Protein AF-A0A2V5XC00-F1 (afdb_monomer)

Mean predicted aligned error: 18.19 Å

Radius of gyration: 41.91 Å; Cα contacts (8 Å, |Δi|>4): 309; chains: 1; bounding box: 40×118×154 Å

Nearest PDB structures (foldseek):
  8fh3-assembly1_C  TM=6.098E-01  e=3.050E-02  Homo sapiens
  2x8t-assembly1_A  TM=4.970E-01  e=2.006E-01  Bacillus subtilis
  4kc8-assembly3_C  TM=4.551E-01  e=1.304E-01  Thermotoga petrophila RKU-1
  7zu0-assembly1_B  TM=5.771E-01  e=9.553E-01  Saccharomyces cerevisiae
  5ho9-assembly2_B  TM=4.959E-01  e=5.008E-01  Geobacillus stearothermophilus

Foldseek 3Di:
DDDDDDDDDDDDDDDDDDDDDDDDDDDDDDDDDDPPVPDPPPDPDPPPPPNDDDDQPAPPDDFDWAEWDDDPQKIWTFFAQGWIWIDNPVRHIDTADDVGGHTFREWDDDPQKIWTWAAQWIWIDNVSRDIDIDGHPGGFNYWDDDPQWIWTDDPHFIWIDNPSHDTDTPDPDPDPDDDDDDDDDDDDPDDDDDDDDDDDDD

pLDDT: mean 72.62, std 25.18, range [29.86, 98.75]

Solvent-accessible surface area (backbone atoms only — not comparable to full-atom values): 13290 Å² total; per-residue (Å²): 135,89,88,86,88,84,91,89,88,90,85,86,89,84,91,89,80,89,86,88,82,84,86,83,84,85,81,93,80,86,84,91,89,79,85,76,86,62,77,77,83,64,73,77,58,83,68,53,94,81,73,76,84,72,92,72,81,53,59,94,64,91,66,59,73,57,35,68,34,77,45,98,77,32,36,40,33,30,5,41,56,29,39,34,37,32,18,76,76,82,70,62,45,43,80,34,60,55,93,48,66,48,42,26,39,21,43,32,57,45,98,75,34,38,35,36,22,10,68,30,34,36,32,38,20,73,77,70,43,61,48,48,80,41,81,49,99,56,40,30,54,41,54,45,57,56,95,76,31,33,39,34,32,32,94,93,46,44,30,40,16,75,77,66,76,60,74,43,76,69,76,96,65,84,79,90,68,82,84,73,84,75,76,81,79,77,86,76,90,70,91,79,90,80,82,86,82,82,87,85,82,136

Secondary structure (DSSP, 8-state):
---------------------PPPPP-----SS---S-SSSS------TTS-------TT--SPEEEEEEETTEEEEEEGGG-EEEESSSSS-EE-B----SPEEEEEEETTEEEEEETTEEEEESSSSB-EEEE-SS---EEEEETTEEEEEETTEEEEESSSSS-EE------SS------------------PPPP---

Structure (mmCIF, N/CA/C/O backbone):
data_AF-A0A2V5XC00-F1
#
_entry.id   AF-A0A2V5XC00-F1
#
loop_
_atom_site.group_PDB
_atom_site.id
_atom_site.type_symbol
_atom_site.label_atom_id
_atom_site.label_alt_id
_atom_site.label_comp_id
_atom_site.label_asym_id
_atom_site.label_entity_id
_atom_site.label_seq_id
_atom_site.pdbx_PDB_ins_code
_atom_site.Cartn_x
_atom_site.Cartn_y
_atom_site.Cartn_z
_atom_site.occupancy
_atom_site.B_iso_or_equiv
_atom_site.auth_seq_id
_atom_site.auth_comp_id
_atom_site.auth_asym_id
_atom_site.auth_atom_id
_atom_site.pdbx_PDB_model_num
ATOM 1 N N . MET A 1 1 ? 14.416 -41.624 -88.204 1.00 37.16 1 MET A N 1
ATOM 2 C CA . MET A 1 1 ? 15.082 -42.901 -87.860 1.00 37.16 1 MET A CA 1
ATOM 3 C C . MET A 1 1 ? 15.050 -43.059 -86.338 1.00 37.16 1 MET A C 1
ATOM 5 O O . MET A 1 1 ? 15.104 -42.049 -85.656 1.00 37.16 1 MET A O 1
ATOM 9 N N . ARG A 1 2 ? 14.809 -44.293 -85.864 1.00 40.91 2 ARG A N 1
ATOM 10 C CA . ARG A 1 2 ? 14.567 -44.777 -84.471 1.00 40.91 2 ARG A CA 1
ATOM 11 C C . ARG A 1 2 ? 15.851 -44.704 -83.587 1.00 40.91 2 ARG A C 1
ATOM 13 O O . ARG A 1 2 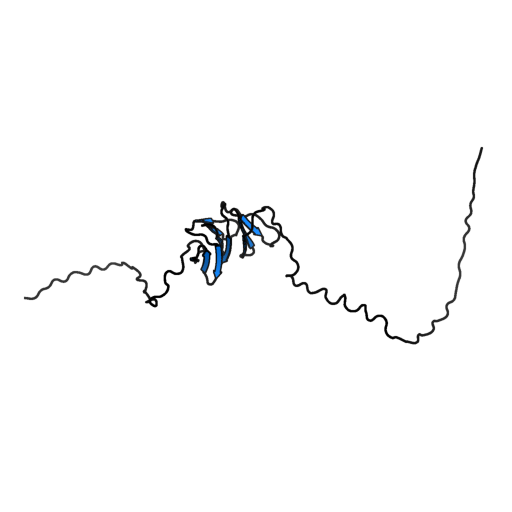? 16.844 -44.277 -84.170 1.00 40.91 2 ARG A O 1
ATOM 20 N N . PRO A 1 3 ? 15.946 -45.219 -82.320 1.00 50.78 3 PRO A N 1
ATOM 21 C CA . PRO A 1 3 ? 15.014 -46.030 -81.476 1.00 50.78 3 PRO A CA 1
ATOM 22 C C . PRO A 1 3 ? 14.967 -45.627 -79.962 1.00 50.78 3 PRO A C 1
ATOM 24 O O . PRO A 1 3 ? 15.672 -44.719 -79.560 1.00 50.78 3 PRO A O 1
ATOM 27 N N . GLY A 1 4 ? 14.167 -46.210 -79.048 1.00 38.78 4 GLY A N 1
ATOM 28 C CA . GLY A 1 4 ? 13.572 -47.551 -79.020 1.00 38.78 4 GLY A CA 1
ATOM 29 C C . GLY A 1 4 ? 12.492 -47.824 -77.947 1.00 38.78 4 GLY A C 1
ATOM 30 O O . GLY A 1 4 ? 12.127 -46.978 -77.141 1.00 38.78 4 GLY A O 1
ATOM 31 N N . GLN A 1 5 ? 11.970 -49.051 -78.069 1.00 47.56 5 GLN A N 1
ATOM 32 C CA . GLN A 1 5 ? 10.757 -49.721 -77.545 1.00 47.56 5 GLN A CA 1
ATOM 33 C C . GLN A 1 5 ? 10.736 -49.974 -76.013 1.00 47.56 5 GLN A C 1
ATOM 35 O O . GLN A 1 5 ? 11.788 -49.923 -75.391 1.00 47.56 5 GLN A O 1
ATOM 40 N N . LYS A 1 6 ? 9.613 -50.320 -75.344 1.00 44.88 6 LYS A N 1
ATOM 41 C CA . LYS A 1 6 ? 8.812 -51.586 -75.389 1.00 44.88 6 LYS A CA 1
ATOM 42 C C . LYS A 1 6 ? 7.462 -51.372 -74.649 1.00 44.88 6 LYS A C 1
ATOM 44 O O . LYS A 1 6 ? 7.471 -50.766 -73.593 1.00 44.88 6 LYS A O 1
ATOM 49 N N . ARG A 1 7 ? 6.292 -51.596 -75.273 1.00 37.47 7 ARG A N 1
ATOM 50 C CA . ARG A 1 7 ? 5.437 -52.815 -75.413 1.00 37.47 7 ARG A CA 1
ATOM 51 C C . ARG A 1 7 ? 4.525 -53.147 -74.203 1.00 37.47 7 ARG A C 1
ATOM 53 O O . ARG A 1 7 ? 4.976 -53.188 -73.071 1.00 37.47 7 ARG A O 1
ATOM 60 N N . TRP A 1 8 ? 3.255 -53.385 -74.550 1.00 29.86 8 TRP A N 1
ATOM 61 C CA . TRP A 1 8 ? 1.996 -53.466 -73.786 1.00 29.86 8 TRP A CA 1
ATOM 62 C C . TRP A 1 8 ? 1.604 -54.896 -73.349 1.00 29.86 8 TRP A C 1
ATOM 64 O O . TRP A 1 8 ? 2.139 -55.836 -73.935 1.00 29.86 8 TRP A O 1
ATOM 74 N N . PHE A 1 9 ? 0.652 -55.053 -72.404 1.00 34.62 9 PHE A N 1
ATOM 75 C CA . PHE A 1 9 ? -0.720 -55.615 -72.589 1.00 34.62 9 PHE A CA 1
ATOM 76 C C . PHE A 1 9 ? -1.432 -55.923 -71.241 1.00 34.62 9 PHE A C 1
ATOM 78 O O . PHE A 1 9 ? -0.877 -56.607 -70.386 1.00 34.62 9 PHE A O 1
ATOM 85 N N . GLU A 1 10 ? -2.678 -55.448 -71.089 1.00 44.06 10 GLU A N 1
ATOM 86 C CA . GLU A 1 10 ? -3.699 -55.891 -70.112 1.00 44.06 10 GLU A CA 1
ATOM 87 C C . GLU A 1 10 ? -4.461 -57.120 -70.639 1.00 44.06 10 GLU A C 1
ATOM 89 O O . GLU A 1 10 ? -4.703 -57.155 -71.842 1.00 44.06 10 GLU A O 1
ATOM 94 N N . VAL A 1 11 ? -4.934 -58.027 -69.761 1.00 38.44 11 VAL A N 1
ATOM 95 C CA . VAL A 1 11 ? -6.251 -58.722 -69.830 1.00 38.44 11 VAL A CA 1
ATOM 96 C C . VAL A 1 11 ? -6.628 -59.232 -68.419 1.00 38.44 11 VAL A C 1
ATOM 98 O O . VAL A 1 11 ? -5.784 -59.800 -67.731 1.00 38.44 11 VAL A O 1
ATOM 101 N N . GLY A 1 12 ? -7.883 -59.024 -67.987 1.00 35.03 12 GLY A N 1
ATOM 102 C CA . GLY A 1 12 ? -8.437 -59.424 -66.677 1.00 35.03 12 GLY A CA 1
ATOM 103 C C . GLY A 1 12 ? -9.242 -60.743 -66.633 1.00 35.03 12 GLY A C 1
ATOM 104 O O . GLY A 1 12 ? -9.081 -61.595 -67.503 1.00 35.03 12 GLY A O 1
ATOM 105 N N . ASN A 1 13 ? -10.161 -60.820 -65.644 1.00 34.97 13 ASN A N 1
ATOM 106 C CA . ASN A 1 13 ? -11.174 -61.858 -65.296 1.00 34.97 13 ASN A CA 1
ATOM 107 C C . ASN A 1 13 ? -10.694 -63.049 -64.429 1.00 34.97 13 ASN A C 1
ATOM 109 O O . ASN A 1 13 ? -9.589 -63.528 -64.615 1.00 34.97 13 ASN A O 1
ATOM 113 N N . SER A 1 14 ? -11.457 -63.659 -63.503 1.00 36.66 14 SER A N 1
ATOM 114 C CA . SER A 1 14 ? -12.796 -63.460 -62.903 1.00 36.66 14 SER A CA 1
ATOM 115 C C . SER A 1 14 ? -12.946 -64.431 -61.691 1.00 36.66 14 SER A C 1
ATOM 117 O O . SER A 1 14 ? -12.097 -65.285 -61.461 1.00 36.66 14 SER A O 1
ATOM 119 N N . LEU A 1 15 ? -14.030 -64.270 -60.927 1.00 38.84 15 LEU A N 1
ATOM 120 C CA . LEU A 1 15 ? -14.414 -64.782 -59.594 1.00 38.84 15 LEU A CA 1
ATOM 121 C C . LEU A 1 15 ? -14.714 -66.299 -59.443 1.00 38.84 15 LEU A C 1
ATOM 123 O O . LEU A 1 15 ? -15.174 -66.916 -60.402 1.00 38.84 15 LEU A O 1
ATOM 127 N N . LYS A 1 16 ? -14.673 -66.781 -58.171 1.00 43.75 16 LYS A N 1
ATOM 128 C CA . LYS A 1 16 ? -15.535 -67.775 -57.428 1.00 43.75 16 LYS A CA 1
ATOM 129 C C . LYS A 1 16 ? -14.704 -68.825 -56.643 1.00 43.75 16 LYS A C 1
ATOM 131 O O . LYS A 1 16 ? -13.658 -69.206 -57.135 1.00 43.75 16 LYS A O 1
ATOM 136 N N . ARG A 1 17 ? -15.086 -69.424 -55.496 1.00 36.31 17 ARG A N 1
ATOM 137 C CA . ARG A 1 17 ? -16.152 -69.321 -54.458 1.00 36.31 17 ARG A CA 1
ATOM 138 C C . ARG A 1 17 ? -15.911 -70.508 -53.471 1.00 36.31 17 ARG A C 1
ATOM 140 O O . ARG A 1 17 ? -15.661 -71.586 -53.989 1.00 36.31 17 ARG A O 1
ATOM 147 N N . GLY A 1 18 ? -16.091 -70.333 -52.146 1.00 35.03 18 GLY A N 1
ATOM 148 C CA . GLY A 1 18 ? -16.323 -71.407 -51.131 1.00 35.03 18 GLY A CA 1
ATOM 149 C C . GLY A 1 18 ? -15.084 -72.230 -50.723 1.00 35.03 18 GLY A C 1
ATOM 150 O O . GLY A 1 18 ? -14.235 -72.476 -51.560 1.00 35.03 18 GLY A O 1
ATOM 151 N N . ASP A 1 19 ? -14.842 -72.665 -49.483 1.00 41.16 19 ASP A N 1
ATOM 152 C CA . ASP A 1 19 ? -15.723 -72.925 -48.341 1.00 41.16 19 ASP A CA 1
ATOM 153 C C . ASP A 1 19 ? -14.942 -72.844 -47.010 1.00 41.16 19 ASP A C 1
ATOM 155 O O . ASP A 1 19 ? -13.761 -73.187 -46.940 1.00 41.16 19 ASP A O 1
ATOM 159 N N . SER A 1 20 ? -15.612 -72.420 -45.934 1.00 41.09 20 SER A N 1
ATOM 160 C CA . SER A 1 20 ? -15.130 -72.552 -44.550 1.00 41.09 20 SER A CA 1
ATOM 161 C C . SER A 1 20 ? -15.580 -73.881 -43.935 1.00 41.09 20 SER A C 1
ATOM 163 O O . SER A 1 20 ? -16.735 -74.266 -44.121 1.00 41.09 20 SER A O 1
ATOM 165 N N . PRO A 1 21 ? -14.760 -74.494 -43.066 1.00 41.25 21 PRO A N 1
ATOM 166 C CA . PRO A 1 21 ? -15.265 -75.292 -41.957 1.00 41.25 21 PRO A CA 1
ATOM 167 C C . PRO A 1 21 ? -14.858 -74.733 -40.584 1.00 41.25 21 PRO A C 1
ATOM 169 O O . PRO A 1 21 ? -13.875 -74.016 -40.419 1.00 41.25 21 PRO A O 1
ATOM 172 N N . ALA A 1 22 ? -15.704 -75.065 -39.613 1.00 41.09 22 ALA A N 1
ATOM 173 C CA . ALA A 1 22 ? -15.847 -74.520 -38.271 1.00 41.09 22 ALA A CA 1
ATOM 174 C C . ALA A 1 22 ? -14.614 -74.580 -37.345 1.00 41.09 22 ALA A C 1
ATOM 176 O O . ALA A 1 22 ? -13.747 -75.444 -37.447 1.00 41.09 22 ALA A O 1
ATOM 177 N N . ALA A 1 23 ? -14.621 -73.667 -36.369 1.00 45.19 23 ALA A N 1
ATOM 178 C CA . ALA A 1 23 ? -13.640 -73.526 -35.299 1.00 45.19 23 ALA A CA 1
ATOM 179 C C . ALA A 1 23 ? -13.654 -74.690 -34.283 1.00 45.19 23 ALA A C 1
ATOM 181 O O . ALA A 1 23 ? -14.732 -75.103 -33.844 1.00 45.19 23 ALA A O 1
ATOM 182 N N . PRO A 1 24 ? -12.485 -75.146 -33.796 1.00 41.50 24 PRO A N 1
ATOM 183 C CA . PRO A 1 24 ? -12.385 -75.916 -32.561 1.00 41.50 24 PRO A CA 1
ATOM 184 C C . PRO A 1 24 ? -12.238 -75.010 -31.321 1.00 41.50 24 PRO A C 1
ATOM 186 O O . PRO A 1 24 ? -11.527 -74.006 -31.323 1.00 41.50 24 PRO A O 1
ATOM 189 N N . ARG A 1 25 ? -12.950 -75.392 -30.252 1.00 44.19 25 ARG A N 1
ATOM 190 C CA . ARG A 1 25 ? -12.998 -74.751 -28.926 1.00 44.19 25 ARG A CA 1
ATOM 191 C C . ARG A 1 25 ? -11.635 -74.759 -28.219 1.00 44.19 25 ARG A C 1
ATOM 193 O O . ARG A 1 25 ? -10.900 -75.739 -28.289 1.00 44.19 25 ARG A O 1
ATOM 200 N N . ALA A 1 26 ? -11.363 -73.688 -27.474 1.00 39.12 26 ALA A N 1
ATOM 201 C CA . ALA A 1 26 ? -10.199 -73.540 -26.603 1.00 39.12 26 ALA A CA 1
ATOM 202 C C . ALA A 1 26 ? -10.212 -74.513 -25.408 1.00 39.12 26 ALA A C 1
ATOM 204 O O . ALA A 1 26 ? -11.279 -74.777 -24.848 1.00 39.12 26 ALA A O 1
ATOM 205 N N . PRO A 1 27 ? -9.030 -74.927 -24.924 1.00 38.38 27 PRO A N 1
ATOM 206 C CA . PRO A 1 27 ? -8.809 -75.176 -23.507 1.00 38.38 27 PRO A CA 1
ATOM 207 C C . PRO A 1 27 ? -7.997 -74.041 -22.864 1.00 38.38 27 PRO A C 1
ATOM 209 O O . PRO A 1 27 ? -6.991 -73.572 -23.393 1.00 38.38 27 PRO A O 1
ATOM 212 N N . ALA A 1 28 ? -8.477 -73.597 -21.705 1.00 47.25 28 ALA A N 1
ATOM 213 C CA . ALA A 1 28 ? -7.870 -72.580 -20.865 1.00 47.25 28 ALA A CA 1
ATOM 214 C C . ALA A 1 28 ? -6.619 -73.109 -20.150 1.00 47.25 28 ALA A C 1
ATOM 216 O O . ALA A 1 28 ? -6.707 -74.100 -19.430 1.00 47.25 28 ALA A O 1
ATOM 217 N N . THR A 1 29 ? -5.501 -72.389 -20.261 1.00 45.66 29 THR A N 1
ATOM 218 C CA . THR A 1 29 ? -4.386 -72.446 -19.303 1.00 45.66 29 THR A CA 1
ATOM 219 C C . THR A 1 29 ? -3.691 -71.082 -19.237 1.00 45.66 29 THR A C 1
ATOM 221 O O . THR A 1 29 ? -2.859 -70.749 -20.075 1.00 45.66 29 THR A O 1
ATOM 224 N N . THR A 1 30 ? -4.038 -70.278 -18.235 1.00 45.34 30 THR A N 1
ATOM 225 C CA . THR A 1 30 ? -3.171 -69.226 -17.666 1.00 45.34 30 THR A CA 1
ATOM 226 C C . THR A 1 30 ? -2.298 -69.866 -16.581 1.00 45.34 30 THR A C 1
ATOM 228 O O . THR A 1 30 ? -2.822 -70.715 -15.855 1.00 45.34 30 THR A O 1
ATOM 231 N N . PRO A 1 31 ? -1.015 -69.478 -16.411 1.00 46.09 31 PRO A N 1
ATOM 232 C CA . PRO A 1 31 ? -0.756 -68.335 -15.526 1.00 46.09 31 PRO A CA 1
ATOM 233 C C . PRO A 1 31 ? 0.490 -67.476 -15.851 1.00 46.09 31 PRO A C 1
ATOM 235 O O . PRO A 1 31 ? 1.453 -67.917 -16.462 1.00 46.09 31 PRO A O 1
ATOM 238 N N . MET A 1 32 ? 0.468 -66.248 -15.317 1.00 50.41 32 MET A N 1
ATOM 239 C CA . MET A 1 32 ? 1.641 -65.450 -14.918 1.00 50.41 32 MET A CA 1
ATOM 240 C C . MET A 1 32 ? 2.638 -65.009 -16.003 1.00 50.41 32 MET A C 1
ATOM 242 O O . MET A 1 32 ? 3.789 -65.423 -15.995 1.00 50.41 32 MET A O 1
ATOM 246 N N . ALA A 1 33 ? 2.255 -64.049 -16.846 1.00 48.59 33 ALA A N 1
ATOM 247 C CA . ALA A 1 33 ? 3.204 -63.060 -17.382 1.00 48.59 33 ALA A CA 1
ATOM 248 C C . ALA A 1 33 ? 2.458 -61.883 -18.023 1.00 48.59 33 ALA A C 1
ATOM 250 O O . ALA A 1 33 ? 2.486 -61.733 -19.234 1.00 48.59 33 ALA A O 1
ATOM 251 N N . LEU A 1 34 ? 1.738 -61.089 -17.222 1.00 47.38 34 LEU A N 1
ATOM 252 C CA . LEU A 1 34 ? 1.404 -59.674 -17.493 1.00 47.38 34 LEU A CA 1
ATOM 253 C C . LEU A 1 34 ? 0.594 -59.114 -16.312 1.00 47.38 34 LEU A C 1
ATOM 255 O O . LEU A 1 34 ? -0.520 -58.627 -16.444 1.00 47.38 34 LEU A O 1
ATOM 259 N N . PHE A 1 35 ? 1.181 -59.213 -15.119 1.00 53.34 35 PHE A N 1
ATOM 260 C CA . PHE A 1 35 ? 0.744 -58.473 -13.929 1.00 53.34 35 PHE A CA 1
ATOM 261 C C . PHE A 1 35 ? 1.810 -57.439 -13.521 1.00 53.34 35 PHE A C 1
ATOM 263 O O . PHE A 1 35 ? 2.004 -57.163 -12.345 1.00 53.34 35 PHE A O 1
ATOM 270 N N . VAL A 1 36 ? 2.533 -56.887 -14.508 1.00 49.59 36 VAL A N 1
ATOM 271 C CA . VAL A 1 36 ? 3.486 -55.771 -14.342 1.00 49.59 36 VAL A CA 1
ATOM 272 C C . VAL A 1 36 ? 3.401 -54.803 -15.5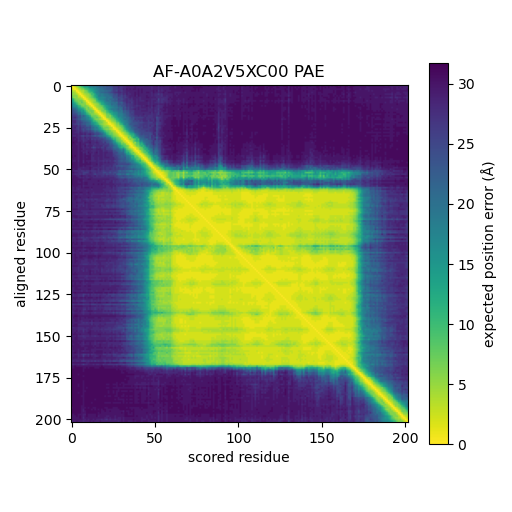40 1.00 49.59 36 VAL A C 1
ATOM 274 O O . VAL A 1 36 ? 4.396 -54.348 -16.084 1.00 49.59 36 VAL A O 1
ATOM 277 N N . ILE A 1 37 ? 2.178 -54.474 -15.961 1.00 50.06 37 ILE A N 1
ATOM 278 C CA . ILE A 1 37 ? 1.842 -53.072 -16.282 1.00 50.06 37 ILE A CA 1
ATOM 279 C C . ILE A 1 37 ? 0.885 -52.606 -15.175 1.00 50.06 37 ILE A C 1
ATOM 281 O O . ILE A 1 37 ? -0.197 -52.072 -15.395 1.00 50.06 37 ILE A O 1
ATOM 285 N N . GLY A 1 38 ? 1.254 -52.949 -13.941 1.00 40.00 38 GLY A N 1
ATOM 286 C CA . GLY A 1 38 ? 0.695 -52.335 -12.759 1.00 40.00 38 GLY A CA 1
ATOM 287 C C . GLY A 1 38 ? 1.279 -50.936 -12.620 1.00 40.00 38 GLY A C 1
ATOM 288 O O . GLY A 1 38 ? 2.446 -50.702 -12.924 1.00 40.00 38 GLY A O 1
ATOM 289 N N . LEU A 1 39 ? 0.474 -50.038 -12.067 1.00 53.06 39 LEU A N 1
ATOM 290 C CA . LEU A 1 39 ? 1.000 -49.003 -11.184 1.00 53.06 39 LEU A CA 1
ATOM 291 C C . LEU A 1 39 ? 1.880 -47.901 -11.818 1.00 53.06 39 LEU A C 1
ATOM 293 O O . LEU A 1 39 ? 2.768 -47.379 -11.157 1.00 53.06 39 LEU A O 1
ATOM 297 N N . SER A 1 40 ? 1.608 -47.475 -13.053 1.00 49.44 40 SER A N 1
ATOM 298 C CA . SER A 1 40 ? 2.057 -46.151 -13.542 1.00 49.44 40 SER A CA 1
ATOM 299 C C . SER A 1 40 ? 0.916 -45.189 -13.894 1.00 49.44 40 SER A C 1
ATOM 301 O O . SER A 1 40 ? 1.162 -44.034 -14.220 1.00 49.44 40 SER A O 1
ATOM 303 N N . LEU A 1 41 ? -0.342 -45.623 -13.764 1.00 52.28 41 LEU A N 1
ATOM 304 C CA . LEU A 1 41 ? -1.527 -44.749 -13.808 1.00 52.28 41 LEU A CA 1
ATOM 305 C C . LEU A 1 41 ? -2.224 -44.626 -12.444 1.00 52.28 41 LEU A C 1
ATOM 307 O O . LEU A 1 41 ? -3.337 -44.120 -12.350 1.00 52.28 41 LEU A O 1
ATOM 311 N N . ALA A 1 42 ? -1.562 -45.066 -11.376 1.00 53.34 42 ALA A N 1
ATOM 312 C CA . ALA A 1 42 ? -1.889 -44.654 -10.020 1.00 53.34 42 ALA A CA 1
ATOM 313 C C . ALA A 1 42 ? -0.885 -43.557 -9.648 1.00 53.34 42 ALA A C 1
ATOM 315 O O . ALA A 1 42 ? 0.314 -43.805 -9.707 1.00 53.34 42 ALA A O 1
ATOM 316 N N . PHE A 1 43 ? -1.378 -42.368 -9.296 1.00 49.56 43 PHE A N 1
ATOM 317 C CA . PHE A 1 43 ? -0.617 -41.140 -9.026 1.00 49.56 43 PHE A CA 1
ATOM 318 C C . PHE A 1 43 ? -0.156 -40.324 -10.248 1.00 49.56 43 PHE A C 1
ATOM 320 O O . PHE A 1 43 ? 0.924 -39.742 -10.241 1.00 49.56 43 PHE A O 1
ATOM 327 N N . ALA A 1 44 ? -1.054 -40.048 -11.198 1.00 46.84 44 ALA A N 1
ATOM 328 C CA . ALA A 1 44 ? -1.237 -38.619 -11.459 1.00 46.84 44 ALA A CA 1
ATOM 329 C C . ALA A 1 44 ? -1.901 -38.076 -10.189 1.00 46.84 44 ALA A C 1
ATOM 331 O O . ALA A 1 44 ? -3.127 -38.065 -10.077 1.00 46.84 44 ALA A O 1
ATOM 332 N N . ALA A 1 45 ? -1.084 -37.778 -9.171 1.00 51.25 45 ALA A N 1
ATOM 333 C CA . ALA A 1 45 ? -1.504 -36.971 -8.040 1.00 51.25 45 ALA A CA 1
ATOM 334 C C . ALA A 1 45 ? -2.338 -35.833 -8.653 1.00 51.25 45 ALA A C 1
ATOM 336 O O . ALA A 1 45 ? -1.939 -35.228 -9.647 1.00 51.25 45 ALA A O 1
ATOM 337 N N . LEU A 1 46 ? -3.569 -35.578 -8.217 1.00 48.84 46 LEU A N 1
ATOM 338 C CA . LEU A 1 46 ? -3.788 -34.678 -7.088 1.00 48.84 46 LEU A CA 1
ATOM 339 C C . LEU A 1 46 ? -2.566 -33.778 -6.836 1.00 48.84 46 LEU A C 1
ATOM 341 O O . LEU A 1 46 ? -2.070 -33.700 -5.720 1.00 48.84 46 LEU A O 1
ATOM 345 N N . ALA A 1 47 ? -2.037 -33.143 -7.887 1.00 47.44 47 ALA A N 1
ATOM 346 C CA . ALA A 1 47 ? -1.273 -31.932 -7.737 1.00 47.44 47 ALA A CA 1
ATOM 347 C C . ALA A 1 47 ? -2.284 -30.988 -7.106 1.00 47.44 47 ALA A C 1
ATOM 349 O O . ALA A 1 47 ? -3.229 -30.529 -7.757 1.00 47.44 47 ALA A O 1
ATOM 350 N N . ASN A 1 48 ? -2.169 -30.833 -5.791 1.00 56.44 48 ASN A N 1
ATOM 351 C CA . ASN A 1 48 ? -2.935 -29.840 -5.076 1.00 56.44 48 ASN A CA 1
ATOM 352 C C . ASN A 1 48 ? -2.676 -28.511 -5.802 1.00 56.44 48 ASN A C 1
ATOM 354 O O . ASN A 1 48 ? -1.563 -28.306 -6.295 1.00 56.44 48 ASN A O 1
ATOM 358 N N . PRO A 1 49 ? -3.649 -27.592 -5.893 1.00 60.62 49 PRO A N 1
ATOM 359 C CA . PRO A 1 49 ? -3.488 -26.310 -6.593 1.00 60.62 49 PRO A CA 1
ATOM 360 C C . PRO A 1 49 ? -2.313 -25.426 -6.097 1.00 60.62 49 PRO A C 1
ATOM 362 O O . PRO A 1 49 ? -2.142 -24.315 -6.584 1.00 60.62 49 PRO A O 1
ATOM 365 N N . LEU A 1 50 ? -1.493 -25.917 -5.162 1.00 62.47 50 LEU A N 1
ATOM 366 C CA . LEU A 1 50 ? -0.298 -25.307 -4.589 1.00 62.47 50 LEU A CA 1
ATOM 367 C C . LEU A 1 50 ? 1.031 -25.751 -5.241 1.00 62.47 50 LEU A C 1
ATOM 369 O O . LEU A 1 50 ? 2.051 -25.120 -4.974 1.00 62.47 50 LEU A O 1
ATOM 373 N N . ASP A 1 51 ? 1.052 -26.791 -6.086 1.00 73.06 51 ASP A N 1
ATOM 374 C CA . ASP A 1 51 ? 2.313 -27.336 -6.638 1.00 73.06 51 ASP A CA 1
ATOM 375 C C . ASP A 1 51 ? 2.705 -26.741 -8.003 1.00 73.06 51 ASP A C 1
ATOM 377 O O . ASP A 1 51 ? 3.832 -26.916 -8.469 1.00 73.06 51 ASP A O 1
ATOM 381 N N . GLN A 1 52 ? 1.796 -26.015 -8.662 1.00 76.00 52 GLN A N 1
ATOM 382 C CA . GLN A 1 52 ? 2.04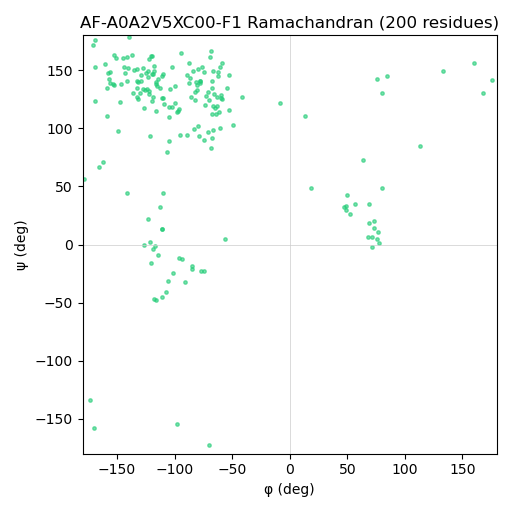8 -25.394 -9.966 1.00 76.00 52 GLN A CA 1
A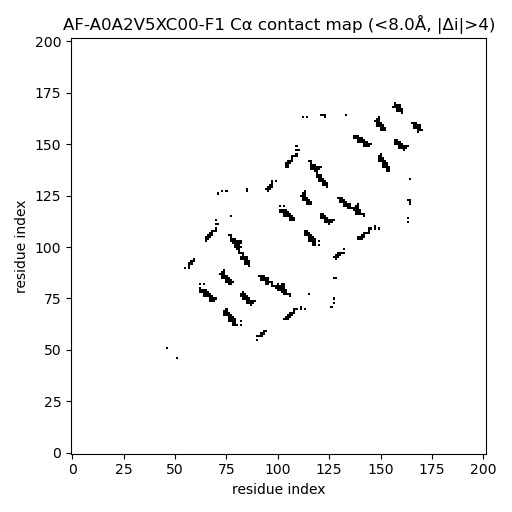TOM 383 C C . GLN A 1 52 ? 2.260 -23.888 -9.825 1.00 76.00 52 GLN A C 1
ATOM 385 O O . GLN A 1 52 ? 1.333 -23.083 -9.928 1.00 76.00 52 GLN A O 1
ATOM 390 N N . TRP A 1 53 ? 3.519 -23.506 -9.617 1.00 78.75 53 TRP A N 1
ATOM 391 C CA . TRP A 1 53 ? 3.935 -22.110 -9.605 1.00 78.75 53 TRP A CA 1
ATOM 392 C C . TRP A 1 53 ? 4.231 -21.631 -11.016 1.00 78.75 53 TRP A C 1
ATOM 394 O O . TRP A 1 53 ? 5.039 -22.210 -11.743 1.00 78.75 53 TRP A O 1
ATOM 404 N N . HIS A 1 54 ? 3.599 -20.526 -11.392 1.00 75.25 54 HIS A N 1
ATOM 405 C CA . HIS A 1 54 ? 3.921 -19.837 -12.624 1.00 75.25 54 HIS A CA 1
ATOM 406 C C . HIS A 1 54 ? 4.410 -18.433 -12.309 1.00 75.25 54 HIS A C 1
ATOM 408 O O . HIS A 1 54 ? 3.702 -17.655 -11.669 1.00 75.25 54 HIS A O 1
ATOM 414 N N . TRP A 1 55 ? 5.582 -18.087 -12.835 1.00 71.94 55 TRP A N 1
ATOM 415 C CA . TRP A 1 55 ? 6.065 -16.717 -12.795 1.00 71.94 55 TRP A CA 1
ATOM 416 C C . TRP A 1 55 ? 5.064 -15.800 -13.500 1.00 71.94 55 TRP A C 1
ATOM 418 O O . TRP A 1 55 ? 4.663 -16.025 -14.647 1.00 71.94 55 TRP A O 1
ATOM 428 N N . ARG A 1 56 ? 4.630 -14.771 -12.778 1.00 75.31 56 ARG A N 1
ATOM 429 C CA . ARG A 1 56 ? 3.963 -13.607 -13.344 1.00 75.31 56 ARG A CA 1
ATOM 430 C C . ARG A 1 56 ? 5.013 -12.514 -13.314 1.00 75.31 56 ARG A C 1
ATOM 432 O O . ARG A 1 56 ? 5.422 -12.104 -12.238 1.00 75.31 56 ARG A O 1
ATOM 439 N N . SER A 1 57 ? 5.511 -12.118 -14.478 1.00 65.94 57 SER A N 1
ATOM 440 C CA . SER A 1 57 ? 6.337 -10.920 -14.620 1.00 65.94 57 SER A CA 1
ATOM 441 C C . SER A 1 57 ? 5.369 -9.775 -14.884 1.00 65.94 57 SER A C 1
ATOM 443 O O . SER A 1 57 ? 4.938 -9.637 -16.031 1.00 65.94 57 SER A O 1
ATOM 445 N N . PRO A 1 58 ? 4.922 -9.024 -13.859 1.00 62.94 58 PRO A N 1
ATOM 446 C CA . PRO A 1 58 ? 3.974 -7.951 -14.081 1.00 62.94 58 PRO A CA 1
ATOM 447 C C . PRO A 1 58 ? 4.659 -6.862 -14.909 1.00 62.94 58 PRO A C 1
ATOM 449 O O . PRO A 1 58 ? 5.397 -6.023 -14.402 1.00 62.94 58 PRO A O 1
ATOM 452 N N . LEU A 1 59 ? 4.414 -6.875 -16.217 1.00 64.12 59 LEU A N 1
ATOM 453 C CA . LEU A 1 59 ? 4.594 -5.683 -17.027 1.00 64.12 59 LEU A CA 1
ATOM 454 C C . LEU A 1 59 ? 3.645 -4.623 -16.444 1.00 64.12 59 LEU A C 1
ATOM 456 O O . LEU A 1 59 ? 2.473 -4.936 -16.226 1.00 64.12 59 LEU A O 1
ATOM 460 N N . PRO A 1 60 ? 4.142 -3.412 -16.138 1.00 61.16 60 PRO A N 1
ATOM 461 C CA . PRO A 1 60 ? 5.173 -2.739 -16.930 1.00 61.16 60 PRO A CA 1
ATOM 462 C C . PRO A 1 60 ? 6.464 -2.336 -16.180 1.00 61.16 60 PRO A C 1
ATOM 464 O O . PRO A 1 60 ? 7.148 -1.433 -16.655 1.00 61.16 60 PRO A O 1
ATOM 467 N N . GLN A 1 61 ? 6.825 -2.935 -15.037 1.00 63.94 61 GLN A N 1
ATOM 468 C CA . GLN A 1 61 ? 7.908 -2.390 -14.193 1.00 63.94 61 GLN A CA 1
ATOM 469 C C . GLN A 1 61 ? 8.905 -3.453 -13.676 1.00 63.94 61 GLN A C 1
ATOM 471 O O . GLN A 1 61 ? 8.549 -4.619 -13.531 1.00 63.94 61 GLN A O 1
ATOM 476 N N . GLY A 1 62 ? 10.166 -3.052 -13.453 1.00 74.75 62 GLY A N 1
ATOM 477 C CA . GLY A 1 62 ? 11.281 -3.916 -13.013 1.00 74.75 62 GLY A CA 1
ATOM 478 C C . GLY A 1 62 ? 11.785 -3.659 -11.583 1.00 74.75 62 GLY A C 1
ATOM 479 O O . GLY A 1 62 ? 12.869 -4.116 -11.234 1.00 74.75 62 GLY A O 1
ATOM 480 N N . ASN A 1 63 ? 11.034 -2.904 -10.785 1.00 88.19 63 ASN A N 1
ATOM 481 C CA . ASN A 1 63 ? 11.312 -2.574 -9.389 1.00 88.19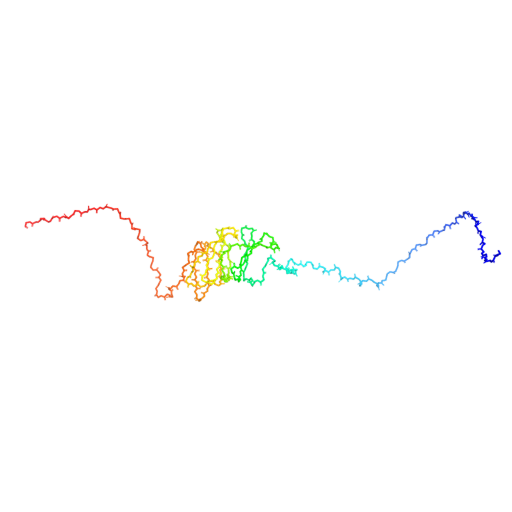 63 ASN A CA 1
ATOM 482 C C . ASN A 1 63 ? 11.007 -3.759 -8.459 1.00 88.19 63 ASN A C 1
ATOM 484 O O . ASN A 1 63 ? 10.126 -4.582 -8.736 1.00 88.19 63 ASN A O 1
ATOM 488 N N . GLY A 1 64 ? 11.700 -3.816 -7.316 1.00 91.44 64 GLY A N 1
ATOM 489 C CA . GLY A 1 64 ? 11.437 -4.815 -6.287 1.00 91.44 64 GLY A CA 1
ATOM 490 C C . GLY A 1 64 ? 10.062 -4.620 -5.646 1.00 91.44 64 GLY A C 1
ATOM 491 O O . GLY A 1 64 ? 9.800 -3.583 -5.035 1.00 91.44 64 GLY A O 1
ATOM 492 N N . LEU A 1 65 ? 9.196 -5.628 -5.761 1.00 94.00 65 LEU A N 1
ATOM 493 C CA . LEU A 1 65 ? 7.950 -5.706 -4.996 1.00 94.00 65 LEU A CA 1
ATOM 494 C C . LEU A 1 65 ? 8.257 -6.165 -3.566 1.00 94.00 65 LEU A C 1
ATOM 496 O O . LEU A 1 65 ? 9.098 -7.045 -3.371 1.00 94.00 65 LEU A O 1
ATOM 500 N N . LYS A 1 66 ? 7.597 -5.553 -2.582 1.00 97.00 66 LYS A N 1
ATOM 501 C CA . LYS A 1 66 ? 7.837 -5.799 -1.151 1.00 97.00 66 LYS A CA 1
ATOM 502 C C . LYS A 1 66 ? 6.712 -6.589 -0.505 1.00 97.00 66 LYS A C 1
ATOM 504 O O . LYS A 1 66 ? 6.986 -7.509 0.256 1.00 97.00 66 LYS A O 1
ATOM 509 N N . ASP A 1 67 ? 5.470 -6.269 -0.859 1.00 98.12 67 ASP A N 1
ATOM 510 C CA . ASP A 1 67 ? 4.297 -6.861 -0.223 1.00 98.12 67 ASP A CA 1
ATOM 511 C C . ASP A 1 67 ? 3.078 -6.886 -1.163 1.00 98.12 67 ASP A C 1
ATOM 513 O O . ASP A 1 67 ? 3.046 -6.199 -2.195 1.00 98.12 67 ASP A O 1
ATOM 517 N N . VAL A 1 68 ? 2.082 -7.707 -0.828 1.00 97.56 68 VAL A N 1
ATOM 518 C CA . VAL A 1 68 ? 0.823 -7.857 -1.565 1.00 97.56 68 VAL A CA 1
ATOM 519 C C . VAL A 1 68 ? -0.342 -8.165 -0.627 1.00 97.56 68 VAL A C 1
ATOM 521 O O . VAL A 1 68 ? -0.251 -9.012 0.256 1.00 97.56 68 VAL A O 1
ATOM 524 N N . VAL A 1 69 ? -1.486 -7.534 -0.883 1.00 98.50 69 VAL A N 1
ATOM 525 C CA . VAL A 1 69 ? -2.746 -7.790 -0.183 1.00 98.50 69 VAL A CA 1
ATOM 526 C C . VAL A 1 69 ? -3.867 -8.082 -1.174 1.00 98.50 69 VAL A C 1
ATOM 528 O O . VAL A 1 69 ? -3.862 -7.595 -2.304 1.00 98.50 69 VAL A O 1
ATOM 531 N N . PHE A 1 70 ? -4.849 -8.870 -0.741 1.00 98.12 70 PHE A N 1
ATOM 532 C CA . PHE A 1 70 ? -6.134 -8.996 -1.418 1.00 98.12 70 PHE A CA 1
ATOM 533 C C . PHE A 1 70 ? -7.228 -8.370 -0.552 1.00 98.12 70 PHE A C 1
ATOM 535 O O . PHE A 1 70 ? -7.377 -8.726 0.618 1.00 98.12 70 PHE A O 1
ATOM 542 N N . GLY A 1 71 ? -7.989 -7.446 -1.127 1.00 97.31 71 GLY A N 1
ATOM 543 C CA . GLY A 1 71 ? -9.051 -6.707 -0.453 1.00 97.31 71 GLY A CA 1
ATOM 544 C C . GLY A 1 71 ? -10.036 -6.159 -1.471 1.00 97.31 71 GLY A C 1
ATOM 545 O O . GLY A 1 71 ? -9.651 -5.898 -2.601 1.00 97.31 71 GLY A O 1
ATOM 546 N N . ASP A 1 72 ? -11.312 -6.053 -1.111 1.00 96.19 72 ASP A N 1
ATOM 547 C CA . ASP A 1 72 ? -12.365 -5.519 -1.996 1.00 96.19 72 ASP A CA 1
ATOM 548 C C . ASP A 1 72 ? -12.400 -6.126 -3.422 1.00 96.19 72 ASP A C 1
ATOM 550 O O . ASP A 1 72 ? -12.693 -5.463 -4.411 1.00 96.19 72 ASP A O 1
ATOM 554 N N . GLY A 1 73 ? -12.050 -7.412 -3.557 1.00 96.69 73 GLY A N 1
ATOM 555 C CA . GLY A 1 73 ? -11.991 -8.083 -4.862 1.00 96.69 73 GLY A CA 1
ATOM 556 C C . GLY A 1 73 ? -10.766 -7.736 -5.722 1.00 96.69 73 GLY A C 1
ATOM 557 O O . GLY A 1 73 ? -10.721 -8.124 -6.888 1.00 96.69 73 GLY A O 1
ATOM 558 N N . LEU A 1 74 ? -9.771 -7.048 -5.162 1.00 97.75 74 LEU A N 1
ATOM 559 C CA . LEU A 1 74 ? -8.584 -6.560 -5.853 1.00 97.75 74 LEU A CA 1
ATOM 560 C C . LEU A 1 74 ? -7.304 -7.039 -5.157 1.00 97.75 74 LEU A C 1
ATOM 562 O O . LEU A 1 74 ? -7.143 -6.931 -3.942 1.00 97.75 74 LEU A O 1
ATOM 566 N N . PHE A 1 75 ? -6.359 -7.549 -5.942 1.00 97.50 75 PHE A N 1
ATOM 567 C CA . PHE A 1 75 ? -4.979 -7.736 -5.513 1.00 97.50 75 PHE A CA 1
ATOM 568 C C . PHE A 1 75 ? -4.230 -6.420 -5.666 1.00 97.50 75 PHE A C 1
ATOM 570 O O . PHE A 1 75 ? -4.264 -5.814 -6.737 1.00 97.50 75 PHE A O 1
ATOM 577 N N . VAL A 1 76 ? -3.517 -6.007 -4.627 1.00 97.56 76 VAL A N 1
ATOM 578 C CA . VAL A 1 76 ? -2.719 -4.784 -4.620 1.00 97.56 76 VAL A CA 1
ATOM 579 C C . VAL A 1 76 ? -1.337 -5.111 -4.085 1.00 97.56 76 VAL A C 1
ATOM 581 O O . VAL A 1 76 ? -1.208 -5.659 -2.996 1.00 97.56 76 VAL A O 1
ATOM 584 N N . THR A 1 77 ? -0.300 -4.786 -4.846 1.00 96.38 77 THR A N 1
ATOM 585 C CA . THR A 1 77 ? 1.099 -4.957 -4.439 1.00 96.38 77 THR A CA 1
ATOM 586 C C . THR A 1 77 ? 1.806 -3.619 -4.402 1.00 96.38 77 THR A C 1
ATOM 588 O O . THR A 1 77 ? 1.499 -2.730 -5.197 1.00 96.38 77 THR A O 1
ATOM 591 N N . VAL A 1 78 ? 2.748 -3.493 -3.475 1.00 97.19 78 VAL A N 1
ATOM 592 C CA . VAL A 1 78 ? 3.567 -2.301 -3.277 1.00 97.19 78 VAL A CA 1
ATOM 593 C C . VAL A 1 78 ? 5.049 -2.635 -3.410 1.00 97.19 78 VAL A C 1
ATOM 595 O O . VAL A 1 78 ? 5.449 -3.797 -3.286 1.00 97.19 78 VAL A O 1
ATOM 598 N N . GLY A 1 79 ? 5.880 -1.629 -3.672 1.00 95.94 79 GLY A N 1
ATOM 599 C CA . GLY A 1 79 ? 7.316 -1.842 -3.760 1.00 95.94 79 GLY A CA 1
ATOM 600 C C . GLY A 1 79 ? 8.170 -0.584 -3.819 1.00 95.94 79 GLY A C 1
ATOM 601 O O . GLY A 1 79 ? 7.778 0.508 -3.405 1.00 95.94 79 GLY A O 1
ATOM 602 N N . GLU A 1 80 ? 9.378 -0.763 -4.345 1.00 95.31 80 GLU A N 1
ATOM 603 C CA . GLU A 1 80 ? 10.382 0.292 -4.493 1.00 95.31 80 GLU A CA 1
ATOM 604 C C . GLU A 1 80 ? 9.886 1.435 -5.381 1.00 95.31 80 GLU A C 1
ATOM 606 O O . GLU A 1 80 ? 9.056 1.243 -6.272 1.00 95.31 80 GLU A O 1
ATOM 611 N N . TRP A 1 81 ? 10.415 2.638 -5.149 1.00 93.81 81 TRP A N 1
ATOM 612 C CA . TRP A 1 81 ? 10.113 3.831 -5.949 1.00 93.81 81 TRP A CA 1
ATOM 613 C C . TRP A 1 81 ? 8.619 4.184 -6.030 1.00 93.81 81 TRP A C 1
ATOM 615 O O . TRP A 1 81 ? 8.144 4.641 -7.066 1.00 93.81 81 TRP A O 1
ATOM 625 N N . GLY A 1 82 ? 7.867 3.948 -4.952 1.00 94.62 82 GLY A N 1
ATOM 626 C CA . GLY A 1 82 ? 6.432 4.229 -4.871 1.00 94.62 82 GLY A CA 1
ATOM 627 C C . GLY A 1 82 ? 5.573 3.325 -5.751 1.00 94.62 82 GLY A C 1
ATOM 628 O O . GLY A 1 82 ? 4.428 3.678 -6.049 1.00 94.62 82 GLY A O 1
ATOM 629 N N . THR A 1 83 ? 6.121 2.183 -6.185 1.00 94.50 83 THR A N 1
ATOM 630 C CA . THR A 1 83 ? 5.427 1.225 -7.048 1.00 94.50 83 THR A CA 1
ATOM 631 C C . THR A 1 83 ? 4.173 0.720 -6.355 1.00 94.50 83 THR A C 1
ATOM 633 O O . THR A 1 83 ? 4.251 0.183 -5.253 1.00 94.50 83 THR A O 1
ATOM 636 N N . VAL A 1 84 ? 3.035 0.839 -7.037 1.00 96.00 84 VAL A N 1
ATOM 637 C CA . VAL A 1 84 ? 1.791 0.161 -6.673 1.00 96.00 84 VAL A CA 1
ATOM 638 C C . VAL A 1 84 ? 1.205 -0.471 -7.925 1.00 96.00 84 VAL A C 1
ATOM 640 O O . VAL A 1 84 ? 1.020 0.209 -8.937 1.00 96.00 84 VAL A O 1
ATOM 643 N N . LEU A 1 85 ? 0.917 -1.770 -7.868 1.00 95.19 85 LEU A N 1
ATOM 644 C CA . LEU A 1 85 ? 0.222 -2.483 -8.936 1.00 95.19 85 LEU A CA 1
ATOM 645 C C . LEU A 1 85 ? -1.082 -3.075 -8.421 1.00 95.19 85 LEU A C 1
ATOM 647 O O . LEU A 1 85 ? -1.160 -3.534 -7.285 1.00 95.19 85 LEU A O 1
ATOM 651 N N . THR A 1 86 ? -2.076 -3.123 -9.297 1.00 95.81 86 THR A N 1
ATOM 652 C CA . THR A 1 86 ? -3.395 -3.692 -9.022 1.00 95.81 86 THR A CA 1
ATOM 653 C C . THR A 1 86 ? -3.735 -4.793 -10.016 1.00 95.81 86 THR A C 1
ATOM 655 O O . THR A 1 86 ? -3.299 -4.753 -11.169 1.00 95.81 86 THR A O 1
ATOM 658 N N . SER A 1 87 ? -4.508 -5.784 -9.582 1.00 95.38 87 SER A N 1
ATOM 659 C CA . SER A 1 87 ? -5.004 -6.861 -10.436 1.00 95.38 87 SER A CA 1
ATOM 660 C C . SER A 1 87 ? -6.317 -7.420 -9.905 1.00 95.38 87 SER A C 1
ATOM 662 O O . SER A 1 87 ? -6.446 -7.667 -8.713 1.00 95.38 87 SER A O 1
ATOM 664 N N . ALA A 1 88 ? -7.283 -7.676 -10.786 1.00 95.75 88 ALA A N 1
ATOM 665 C CA . ALA A 1 88 ? -8.525 -8.361 -10.416 1.00 95.75 88 ALA A CA 1
ATOM 666 C C . ALA A 1 88 ? -8.389 -9.898 -10.432 1.00 95.75 88 ALA A C 1
ATOM 668 O O . ALA A 1 88 ? -9.214 -10.602 -9.860 1.00 95.75 88 ALA A O 1
ATOM 669 N N . ASP A 1 89 ? -7.365 -10.437 -11.103 1.00 93.19 89 ASP A N 1
ATOM 670 C CA . ASP A 1 89 ? -7.224 -11.875 -11.379 1.00 93.19 89 ASP A CA 1
ATOM 671 C C . ASP A 1 89 ? -5.874 -12.471 -10.934 1.00 93.19 89 ASP A C 1
ATOM 673 O O . ASP A 1 89 ? -5.626 -13.664 -11.127 1.00 93.19 89 ASP A O 1
ATOM 677 N N . GLY A 1 90 ? -4.983 -11.648 -10.369 1.00 90.69 90 GLY A N 1
ATOM 678 C CA . GLY A 1 90 ? -3.624 -12.016 -9.964 1.00 90.69 90 GLY A CA 1
ATOM 679 C C . GLY A 1 90 ? -2.683 -12.334 -11.135 1.00 90.69 90 GLY A C 1
ATOM 680 O O . GLY A 1 90 ? -1.561 -12.801 -10.926 1.00 90.69 90 GLY A O 1
ATOM 681 N N . ARG A 1 91 ? -3.119 -12.118 -12.383 1.00 87.88 91 ARG A N 1
ATOM 682 C CA . ARG A 1 91 ? -2.378 -12.456 -13.609 1.00 87.88 91 ARG A CA 1
ATOM 683 C C . ARG A 1 91 ? -2.033 -11.214 -14.411 1.00 87.88 91 ARG A C 1
ATOM 685 O O . ARG A 1 91 ? -0.885 -11.068 -14.822 1.00 87.88 91 ARG A O 1
ATOM 692 N N . ASN A 1 92 ? -3.013 -10.343 -14.617 1.00 88.12 92 ASN A N 1
ATOM 693 C CA . ASN A 1 92 ? -2.884 -9.100 -15.360 1.00 88.12 92 ASN A CA 1
ATOM 694 C C . ASN A 1 92 ? -2.793 -7.943 -14.372 1.00 88.12 92 ASN A C 1
ATOM 696 O O . ASN A 1 92 ? -3.722 -7.716 -13.597 1.00 88.12 92 ASN A O 1
ATOM 700 N N . TRP A 1 93 ? -1.673 -7.226 -14.396 1.00 92.69 93 TRP A N 1
ATOM 701 C CA . TRP A 1 93 ? -1.365 -6.174 -13.432 1.00 92.69 93 TRP A CA 1
ATOM 702 C C . TRP A 1 93 ? -1.313 -4.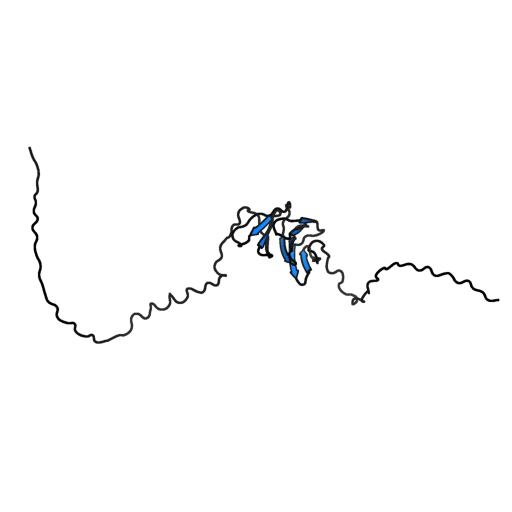808 -14.112 1.00 92.69 93 TRP A C 1
ATOM 704 O O . TRP A 1 93 ? -0.847 -4.687 -15.242 1.00 92.69 93 TRP A O 1
ATOM 714 N N . SER A 1 94 ? -1.796 -3.777 -13.423 1.00 92.25 94 SER A N 1
ATOM 715 C CA . SER A 1 94 ? -1.795 -2.385 -13.890 1.00 92.25 94 SER A CA 1
ATOM 716 C C . SER A 1 94 ? -1.194 -1.465 -12.833 1.00 92.25 94 SER A C 1
ATOM 718 O O . SER A 1 94 ? -1.450 -1.648 -11.645 1.00 92.25 94 SER A O 1
ATOM 720 N N . MET A 1 95 ? -0.411 -0.465 -13.247 1.00 91.81 95 MET A N 1
ATOM 721 C CA . MET A 1 95 ? 0.146 0.526 -12.318 1.00 91.81 95 MET A CA 1
ATOM 722 C C . MET A 1 95 ? -0.938 1.468 -11.789 1.00 91.81 95 MET A C 1
ATOM 724 O O . MET A 1 95 ? -1.683 2.058 -12.572 1.00 91.81 95 MET A O 1
ATOM 728 N N . ALA A 1 96 ? -0.965 1.654 -10.472 1.00 92.56 96 ALA A N 1
ATOM 729 C CA . ALA A 1 96 ? -1.713 2.719 -9.816 1.00 92.56 96 ALA A CA 1
ATOM 730 C C . ALA A 1 96 ? -0.861 3.994 -9.721 1.00 92.56 96 ALA A C 1
ATOM 732 O O . ALA A 1 96 ? 0.371 3.951 -9.764 1.00 92.56 96 ALA A O 1
ATOM 733 N N . ARG A 1 97 ? -1.515 5.154 -9.606 1.00 84.56 97 ARG A N 1
ATOM 734 C CA . ARG A 1 97 ? -0.823 6.442 -9.474 1.00 84.56 97 ARG A CA 1
ATOM 735 C C . ARG A 1 97 ? -0.745 6.824 -8.002 1.00 84.56 97 ARG A C 1
ATOM 737 O O . ARG A 1 97 ? -1.767 7.103 -7.386 1.00 84.56 97 ARG A O 1
ATOM 744 N N . THR A 1 98 ? 0.470 6.887 -7.469 1.00 88.94 98 THR A N 1
ATOM 745 C CA . THR A 1 98 ? 0.731 7.330 -6.089 1.00 88.94 98 THR A CA 1
ATOM 746 C C . THR A 1 98 ? 1.335 8.728 -6.017 1.00 88.94 98 THR A C 1
ATOM 748 O O . THR A 1 98 ? 1.084 9.454 -5.063 1.00 88.94 98 THR A O 1
ATOM 751 N N . GLY A 1 99 ? 2.129 9.116 -7.022 1.00 88.00 99 GLY A N 1
ATOM 752 C CA . GLY A 1 99 ? 2.909 10.360 -6.993 1.00 88.00 99 GLY A CA 1
ATOM 753 C C . GLY A 1 99 ? 4.099 10.322 -6.026 1.00 88.00 99 GLY A C 1
ATOM 754 O O . GLY A 1 99 ? 4.762 11.339 -5.843 1.00 88.00 99 GLY A O 1
ATOM 755 N N . GLU A 1 100 ? 4.383 9.163 -5.430 1.00 92.12 100 GLU A N 1
ATOM 756 C CA . GLU A 1 100 ? 5.476 8.962 -4.483 1.00 92.12 100 GLU A CA 1
ATOM 757 C C . GLU A 1 100 ? 6.661 8.264 -5.143 1.00 92.12 100 GLU A C 1
ATOM 759 O O . GLU A 1 100 ? 6.507 7.499 -6.090 1.00 92.12 100 GLU A O 1
ATOM 764 N N . THR A 1 101 ? 7.855 8.519 -4.612 1.00 94.06 101 THR A N 1
ATOM 765 C CA . THR A 1 101 ? 9.107 7.878 -5.048 1.00 94.06 101 THR A CA 1
ATOM 766 C C . THR A 1 101 ? 9.803 7.126 -3.918 1.00 94.06 101 THR A C 1
ATOM 768 O O . THR A 1 101 ? 10.885 6.578 -4.117 1.00 94.06 101 THR A O 1
ATOM 771 N N . VAL A 1 102 ? 9.204 7.091 -2.726 1.00 94.88 102 VAL A N 1
ATOM 772 C CA . VAL A 1 102 ? 9.730 6.334 -1.586 1.00 94.88 102 VAL A CA 1
ATOM 773 C C . VAL A 1 102 ? 9.376 4.856 -1.703 1.00 94.88 102 VAL A C 1
ATOM 775 O O . VAL A 1 102 ? 8.344 4.503 -2.268 1.00 94.88 102 VAL A O 1
ATOM 778 N N . THR A 1 103 ? 10.204 3.978 -1.143 1.00 96.56 103 THR A N 1
ATOM 779 C CA . THR A 1 103 ? 9.851 2.559 -1.031 1.00 96.56 103 THR A CA 1
ATOM 780 C C . THR A 1 103 ? 8.667 2.388 -0.088 1.00 96.56 103 THR A C 1
ATOM 782 O O . THR A 1 103 ? 8.672 2.906 1.032 1.00 96.56 103 THR A O 1
ATOM 785 N N . LEU A 1 104 ? 7.664 1.658 -0.568 1.00 98.00 104 LEU A N 1
ATOM 786 C CA . LEU A 1 104 ? 6.543 1.163 0.216 1.00 98.00 104 LEU A CA 1
ATOM 787 C C . LEU A 1 104 ? 6.876 -0.275 0.621 1.00 98.00 104 LEU A C 1
ATOM 789 O O . LEU A 1 104 ? 7.060 -1.129 -0.245 1.00 98.00 104 LEU A O 1
ATOM 793 N N . GLU A 1 105 ? 7.007 -0.511 1.921 1.00 98.31 105 GLU A N 1
ATOM 794 C CA . GLU A 1 105 ? 7.479 -1.779 2.486 1.00 98.31 105 GLU A CA 1
ATOM 795 C C . GLU A 1 105 ? 6.329 -2.740 2.785 1.00 98.31 105 GLU A C 1
ATOM 797 O O . GLU A 1 105 ? 6.492 -3.949 2.657 1.00 98.31 105 GLU A O 1
ATOM 802 N N . ALA A 1 106 ? 5.162 -2.211 3.153 1.00 98.50 106 ALA A N 1
ATOM 803 C CA . ALA A 1 106 ? 4.035 -3.018 3.597 1.00 98.50 106 ALA A CA 1
ATOM 804 C C . ALA A 1 106 ? 2.706 -2.490 3.072 1.00 98.50 106 ALA A C 1
ATOM 806 O O . ALA A 1 106 ? 2.538 -1.284 2.868 1.00 98.50 106 ALA A O 1
ATOM 807 N N . ILE A 1 107 ? 1.738 -3.391 2.915 1.00 98.75 107 ILE A N 1
ATOM 808 C CA . ILE A 1 107 ? 0.356 -3.048 2.592 1.00 98.75 107 ILE A CA 1
ATOM 809 C C . ILE A 1 107 ? -0.625 -3.946 3.345 1.00 98.75 107 ILE A C 1
ATOM 811 O O . ILE A 1 107 ? -0.436 -5.147 3.494 1.00 98.75 107 ILE A O 1
ATOM 815 N N . THR A 1 108 ? -1.726 -3.366 3.811 1.00 98.75 108 THR A N 1
ATOM 816 C CA . THR A 1 108 ? -2.832 -4.108 4.414 1.00 98.75 108 THR A CA 1
ATOM 817 C C . THR A 1 108 ? -4.175 -3.574 3.928 1.00 98.75 108 THR A C 1
ATOM 819 O O . THR A 1 108 ? -4.263 -2.475 3.379 1.00 98.75 108 THR A O 1
ATOM 822 N N . PHE A 1 109 ? -5.228 -4.363 4.117 1.00 98.62 109 PHE A N 1
ATOM 823 C CA . PHE A 1 109 ? -6.598 -3.984 3.800 1.00 98.62 109 PHE A CA 1
ATOM 824 C C . PHE A 1 109 ? -7.491 -4.275 5.000 1.00 98.62 109 PHE A C 1
ATOM 826 O O . PHE A 1 109 ? -7.478 -5.373 5.559 1.00 98.62 109 PHE A O 1
ATOM 833 N N . GLY A 1 110 ? -8.283 -3.284 5.385 1.00 97.75 110 GLY A N 1
ATOM 834 C CA . GLY A 1 110 ? -9.195 -3.359 6.514 1.00 97.75 110 GLY A CA 1
ATOM 835 C C . GLY A 1 110 ? -10.257 -2.285 6.404 1.00 97.75 110 GLY A C 1
ATOM 836 O O . GLY A 1 110 ? -10.042 -1.282 5.746 1.00 97.75 110 GLY A O 1
ATOM 837 N N . ASN A 1 111 ? -11.428 -2.474 7.010 1.00 96.44 111 ASN A N 1
ATOM 838 C CA . ASN A 1 111 ? -12.470 -1.437 7.053 1.00 96.44 111 ASN A CA 1
ATOM 839 C C . ASN A 1 111 ? -12.817 -0.766 5.694 1.00 96.44 111 ASN A C 1
ATOM 841 O O . ASN A 1 111 ? -13.165 0.411 5.668 1.00 96.44 111 ASN A O 1
ATOM 845 N N . GLY A 1 112 ? -12.674 -1.475 4.566 1.00 97.12 112 GLY A N 1
ATOM 846 C CA . GLY A 1 112 ? -12.880 -0.899 3.229 1.00 97.12 112 GLY A CA 1
ATOM 847 C C . GLY A 1 112 ? -11.772 0.048 2.743 1.00 97.12 112 GLY A C 1
ATOM 848 O O . GLY A 1 112 ? -12.024 0.873 1.872 1.00 97.12 112 GLY A O 1
ATOM 849 N N . LEU A 1 113 ? -10.567 -0.030 3.310 1.00 98.44 113 LEU A N 1
ATOM 850 C CA . LEU A 1 113 ? -9.446 0.850 3.003 1.00 98.44 113 LEU A CA 1
ATOM 851 C C . LEU A 1 113 ? -8.149 0.043 2.861 1.00 98.44 113 LEU A C 1
ATOM 853 O O . LEU A 1 113 ? -7.782 -0.755 3.727 1.00 98.44 113 LEU A O 1
ATOM 857 N N . PHE A 1 114 ? -7.434 0.282 1.768 1.00 98.69 114 PHE A N 1
ATOM 858 C CA . PHE A 1 114 ? -6.047 -0.122 1.604 1.00 98.69 114 PHE A CA 1
ATOM 859 C C . PHE A 1 114 ? -5.145 0.883 2.305 1.00 98.69 114 PHE A C 1
ATOM 861 O O . PHE A 1 114 ? -5.282 2.093 2.116 1.00 98.69 114 PHE A O 1
ATOM 868 N N . VAL A 1 115 ? -4.195 0.376 3.080 1.00 98.62 115 VAL A N 1
ATOM 869 C CA . VAL A 1 115 ? -3.182 1.175 3.766 1.00 98.62 115 VAL A CA 1
ATOM 870 C C . VAL A 1 115 ? -1.823 0.608 3.400 1.00 98.62 115 VAL A C 1
ATOM 872 O O . VAL A 1 115 ? -1.538 -0.546 3.706 1.00 98.62 115 VAL A O 1
ATOM 875 N N . ALA A 1 116 ? -1.000 1.411 2.737 1.00 98.50 116 ALA A N 1
ATOM 876 C CA . ALA A 1 116 ? 0.381 1.091 2.412 1.00 98.50 116 ALA A CA 1
ATOM 877 C C . ALA A 1 116 ? 1.313 1.988 3.222 1.00 98.50 116 ALA A C 1
ATOM 879 O O . ALA A 1 116 ? 1.002 3.153 3.454 1.00 98.50 116 ALA A O 1
ATOM 880 N N . ALA A 1 117 ? 2.460 1.481 3.649 1.00 98.00 117 ALA A N 1
ATOM 881 C CA . ALA A 1 117 ? 3.427 2.287 4.376 1.00 98.00 117 ALA A CA 1
ATOM 882 C C . ALA A 1 117 ? 4.860 1.893 4.046 1.00 98.00 117 ALA A C 1
ATOM 884 O O . ALA A 1 117 ? 5.131 0.814 3.523 1.00 98.00 117 ALA A O 1
ATOM 885 N N . GLY A 1 118 ? 5.773 2.809 4.329 1.00 97.00 118 GLY A N 1
ATOM 886 C CA . GLY A 1 118 ? 7.195 2.608 4.118 1.00 97.00 118 GLY A CA 1
ATOM 887 C C . GLY A 1 118 ? 7.990 3.767 4.686 1.00 97.00 118 GLY A C 1
ATOM 888 O O . GLY A 1 118 ? 7.744 4.216 5.810 1.00 97.00 118 GLY A O 1
ATOM 889 N N . TRP A 1 119 ? 8.946 4.270 3.906 1.00 95.62 119 TRP A N 1
ATOM 890 C CA . TRP A 1 119 ? 9.916 5.256 4.379 1.00 95.62 119 TRP A CA 1
ATOM 891 C C . TRP A 1 119 ? 9.275 6.615 4.701 1.00 95.62 119 TRP A C 1
ATOM 893 O O . TRP A 1 119 ? 9.137 7.488 3.843 1.00 95.62 119 TRP A O 1
ATOM 903 N N . LYS A 1 120 ? 8.869 6.779 5.966 1.00 94.31 120 LYS A N 1
ATOM 904 C CA . LYS A 1 120 ? 8.194 7.963 6.528 1.00 94.31 120 LYS A CA 1
ATOM 905 C C . LYS A 1 120 ? 6.948 8.422 5.766 1.00 94.31 120 LYS A C 1
ATOM 907 O O . LYS A 1 120 ? 6.598 9.606 5.781 1.00 94.31 120 LYS A O 1
ATOM 912 N N . ARG A 1 121 ? 6.296 7.490 5.074 1.00 96.19 121 ARG A N 1
ATOM 913 C CA . ARG A 1 121 ? 5.059 7.720 4.332 1.00 96.19 121 ARG A CA 1
ATOM 914 C C . ARG A 1 121 ? 4.053 6.633 4.650 1.00 96.19 121 ARG A C 1
ATOM 916 O O . ARG A 1 121 ? 4.407 5.457 4.726 1.00 96.19 121 ARG A O 1
ATOM 923 N N . VAL A 1 122 ? 2.802 7.054 4.762 1.00 97.50 122 VAL A N 1
ATOM 924 C CA . VAL A 1 122 ? 1.624 6.193 4.749 1.00 97.50 122 VAL A CA 1
ATOM 925 C C . VAL A 1 122 ? 0.737 6.660 3.613 1.00 97.50 122 VAL A C 1
ATOM 927 O O . VAL A 1 122 ? 0.499 7.857 3.458 1.00 97.50 122 VAL A O 1
ATOM 930 N N . LEU A 1 123 ? 0.270 5.724 2.804 1.00 98.38 123 LEU A N 1
ATOM 931 C CA . LEU A 1 123 ? -0.661 5.970 1.725 1.00 98.38 123 LEU A CA 1
ATOM 932 C C . LEU A 1 123 ? -1.965 5.235 2.019 1.00 98.38 123 LEU A C 1
ATOM 934 O O . LEU A 1 123 ? -1.943 4.090 2.471 1.00 98.38 123 LEU A O 1
ATOM 938 N N . THR A 1 124 ? -3.096 5.870 1.730 1.00 98.19 124 THR A N 1
ATOM 939 C CA . THR A 1 124 ? -4.413 5.238 1.844 1.00 98.19 124 THR A CA 1
ATOM 940 C C . THR A 1 124 ? -5.188 5.317 0.540 1.00 98.19 124 THR A C 1
ATOM 942 O O . THR A 1 124 ? -5.036 6.259 -0.243 1.00 98.19 124 THR A O 1
ATOM 945 N N . SER A 1 125 ? -6.010 4.304 0.289 1.00 98.25 125 SER A N 1
ATOM 946 C CA . SER A 1 125 ? -6.868 4.243 -0.889 1.00 98.25 125 SER A CA 1
ATOM 947 C C . SER A 1 125 ? -8.101 3.396 -0.613 1.00 98.25 125 SER A C 1
ATOM 949 O O . SER A 1 125 ? -7.999 2.335 -0.006 1.00 98.25 125 SER A O 1
ATOM 951 N N . ALA A 1 126 ? -9.267 3.847 -1.070 1.00 97.25 126 ALA A N 1
ATOM 952 C CA . ALA A 1 126 ? -10.494 3.052 -1.011 1.00 97.25 126 ALA A CA 1
ATOM 953 C C . ALA A 1 126 ? -10.637 2.100 -2.213 1.00 97.25 126 ALA A C 1
ATOM 955 O O . ALA A 1 126 ? -11.364 1.123 -2.124 1.00 97.25 126 ALA A O 1
ATOM 956 N N . ASP A 1 127 ? -9.952 2.379 -3.328 1.00 96.25 127 ASP A N 1
ATOM 957 C CA . ASP A 1 127 ? -10.116 1.666 -4.604 1.00 96.25 127 ASP A CA 1
ATOM 958 C C . ASP A 1 127 ? -8.832 0.966 -5.093 1.00 96.25 127 ASP A C 1
ATOM 960 O O . ASP A 1 127 ? -8.837 0.304 -6.128 1.00 96.25 127 ASP A O 1
ATOM 964 N N . GLY A 1 128 ? -7.714 1.130 -4.378 1.00 96.06 128 GLY A N 1
ATOM 965 C CA . GLY A 1 128 ? -6.395 0.607 -4.742 1.00 96.06 128 GLY A CA 1
ATOM 966 C C . GLY A 1 128 ? -5.730 1.321 -5.928 1.00 96.06 128 GLY A C 1
ATOM 967 O O . GLY A 1 128 ? -4.592 0.999 -6.273 1.00 96.06 128 GLY A O 1
ATOM 968 N N . ILE A 1 129 ? -6.391 2.305 -6.544 1.00 94.00 129 ILE A N 1
ATOM 969 C CA . ILE A 1 129 ? -5.956 2.980 -7.777 1.00 94.00 129 ILE A CA 1
ATOM 970 C C . ILE A 1 129 ? -5.552 4.428 -7.490 1.00 94.00 129 ILE A C 1
ATOM 972 O O . ILE A 1 129 ? -4.513 4.888 -7.974 1.00 94.00 129 ILE A O 1
ATOM 976 N N . ASN A 1 130 ? -6.364 5.136 -6.707 1.00 95.06 130 ASN A N 1
ATOM 977 C CA . ASN A 1 130 ? -6.163 6.523 -6.318 1.00 95.06 130 ASN A CA 1
ATOM 978 C C . ASN A 1 130 ? -5.691 6.574 -4.867 1.00 95.06 130 ASN A C 1
ATOM 980 O O . ASN A 1 130 ? -6.409 6.151 -3.960 1.00 95.06 130 ASN A O 1
ATOM 984 N N . TRP A 1 131 ? -4.488 7.101 -4.652 1.00 97.69 131 TRP A N 1
ATOM 985 C CA . TRP A 1 131 ? -3.839 7.091 -3.346 1.00 97.69 131 TRP A CA 1
ATOM 986 C C . TRP A 1 131 ? -3.656 8.496 -2.791 1.00 97.69 131 TRP A C 1
ATOM 988 O O . TRP A 1 131 ? -3.228 9.412 -3.493 1.00 97.69 131 TRP A O 1
ATOM 998 N N . LEU A 1 132 ? -3.951 8.643 -1.504 1.00 96.75 132 LEU A N 1
ATOM 999 C CA . LEU A 1 132 ? -3.610 9.816 -0.710 1.00 96.75 132 LEU A CA 1
ATOM 1000 C C . LEU A 1 132 ? -2.358 9.506 0.100 1.00 96.75 132 LEU A C 1
ATOM 1002 O O . LEU A 1 132 ? -2.261 8.427 0.669 1.00 96.75 132 LEU A O 1
ATOM 1006 N N . SER A 1 133 ? -1.414 10.443 0.150 1.00 96.19 133 SER A N 1
ATOM 1007 C CA . SER A 1 133 ? -0.123 10.279 0.825 1.00 96.19 133 SER A CA 1
ATOM 1008 C C . SER A 1 133 ? -0.024 11.193 2.041 1.00 96.19 133 SER A C 1
ATOM 1010 O O . SER A 1 133 ? -0.342 12.382 1.970 1.00 96.19 133 SER A O 1
ATOM 1012 N N . TYR A 1 134 ? 0.457 10.634 3.147 1.00 95.56 134 TYR A N 1
ATOM 1013 C CA . TYR A 1 134 ? 0.628 11.298 4.430 1.00 95.56 134 TYR A CA 1
ATOM 1014 C C . TYR A 1 134 ? 2.060 11.094 4.919 1.00 95.56 134 TYR A C 1
ATOM 1016 O O . TYR A 1 134 ? 2.604 9.989 4.868 1.00 95.56 134 TYR A O 1
ATOM 1024 N N . ALA A 1 135 ? 2.685 12.172 5.389 1.00 94.00 135 ALA A N 1
ATOM 1025 C CA . ALA A 1 135 ? 3.995 12.095 6.022 1.00 94.00 135 ALA A CA 1
ATOM 1026 C C . ALA A 1 135 ? 3.865 11.588 7.463 1.00 94.00 135 ALA A C 1
ATOM 1028 O O . ALA A 1 135 ? 2.958 11.993 8.190 1.00 94.00 135 ALA A O 1
ATOM 1029 N N . THR A 1 136 ? 4.807 10.749 7.879 1.00 90.81 136 THR A N 1
ATOM 1030 C CA . THR A 1 136 ? 4.941 10.267 9.258 1.00 90.81 136 THR A CA 1
ATOM 1031 C C . THR A 1 136 ? 6.299 10.672 9.834 1.00 90.81 136 THR A C 1
ATOM 1033 O O . THR A 1 136 ? 7.222 11.052 9.111 1.00 90.81 136 THR A O 1
ATOM 1036 N N . ASP A 1 137 ? 6.438 10.633 11.158 1.00 89.31 137 ASP A N 1
ATOM 1037 C CA . ASP A 1 137 ? 7.697 10.954 11.843 1.00 89.31 137 ASP A CA 1
ATOM 1038 C C . ASP A 1 137 ? 8.731 9.812 11.756 1.00 89.31 137 ASP A C 1
ATOM 1040 O O . ASP A 1 137 ? 9.943 10.057 11.832 1.00 89.31 137 ASP A O 1
ATOM 1044 N N . ALA A 1 138 ? 8.249 8.591 11.523 1.00 90.19 138 ALA A N 1
ATOM 1045 C CA . ALA A 1 138 ? 9.011 7.351 11.461 1.00 90.19 138 ALA A CA 1
ATOM 1046 C C . ALA A 1 138 ? 8.507 6.415 10.353 1.00 90.19 138 ALA A C 1
ATOM 1048 O O . ALA A 1 138 ? 7.388 6.558 9.849 1.00 90.19 138 ALA A O 1
ATOM 1049 N N . SER A 1 139 ? 9.351 5.459 9.976 1.00 94.62 139 SER A N 1
ATOM 1050 C CA . SER A 1 139 ? 9.050 4.447 8.963 1.00 94.62 139 SER A CA 1
ATOM 1051 C C . SER A 1 139 ? 8.236 3.297 9.547 1.00 94.62 139 SER A C 1
ATOM 1053 O O . SER A 1 139 ? 8.506 2.832 10.654 1.00 94.62 139 SER A O 1
ATOM 1055 N N . ILE A 1 140 ? 7.259 2.824 8.777 1.00 96.12 140 ILE A N 1
ATOM 1056 C CA . ILE A 1 140 ? 6.504 1.609 9.084 1.00 96.12 140 ILE A CA 1
ATOM 1057 C C . ILE A 1 140 ? 6.928 0.552 8.065 1.00 96.12 140 ILE A C 1
ATOM 1059 O O . ILE A 1 140 ? 6.804 0.758 6.861 1.00 96.12 140 ILE A O 1
ATOM 1063 N N . GLU A 1 141 ? 7.455 -0.557 8.568 1.00 97.50 141 GLU A N 1
ATOM 1064 C CA . GLU A 1 141 ? 8.070 -1.647 7.801 1.00 97.50 141 GLU A CA 1
ATOM 1065 C C . GLU A 1 141 ? 7.127 -2.845 7.645 1.00 97.50 141 GLU A C 1
ATOM 1067 O O . GLU A 1 141 ? 7.263 -3.616 6.703 1.00 97.50 141 GLU A O 1
ATOM 1072 N N . ALA A 1 142 ? 6.162 -3.006 8.555 1.00 97.94 142 ALA A N 1
ATOM 1073 C CA . ALA A 1 142 ? 5.114 -4.015 8.447 1.00 97.94 142 ALA A CA 1
ATOM 1074 C C . ALA A 1 142 ? 3.777 -3.479 8.965 1.00 97.94 142 ALA A C 1
ATOM 1076 O O . ALA A 1 142 ? 3.731 -2.676 9.902 1.00 97.94 142 ALA A O 1
ATOM 1077 N N . LEU A 1 143 ? 2.691 -3.949 8.352 1.00 98.19 143 LEU A N 1
ATOM 1078 C CA . LEU A 1 143 ? 1.318 -3.549 8.638 1.00 98.19 143 LEU A CA 1
ATOM 1079 C C . LEU A 1 143 ? 0.431 -4.770 8.873 1.00 98.19 143 LEU A C 1
ATOM 1081 O O . LEU A 1 143 ? 0.571 -5.801 8.220 1.00 98.19 143 LEU A O 1
ATOM 1085 N N . ALA A 1 144 ? -0.537 -4.624 9.769 1.00 98.19 144 ALA A N 1
ATOM 1086 C CA . ALA A 1 144 ? -1.624 -5.570 9.956 1.00 98.19 144 ALA A CA 1
ATOM 1087 C C . ALA A 1 144 ? -2.915 -4.824 10.295 1.00 98.19 144 ALA A C 1
ATOM 1089 O O . ALA A 1 144 ? -2.885 -3.751 10.895 1.00 98.19 144 ALA A O 1
ATOM 1090 N N . TYR A 1 145 ? -4.057 -5.415 9.961 1.00 98.12 145 TYR A N 1
ATOM 1091 C CA . TYR A 1 145 ? -5.360 -4.933 10.399 1.00 98.12 145 TYR A CA 1
ATOM 1092 C C . TYR A 1 145 ? -6.114 -6.040 11.131 1.00 98.12 145 TYR A C 1
ATOM 1094 O O . TYR A 1 145 ? -6.190 -7.178 10.668 1.00 98.12 145 TYR A O 1
ATOM 1102 N N . GLY A 1 146 ? -6.699 -5.700 12.275 1.00 96.75 146 GLY A N 1
ATOM 1103 C CA . GLY A 1 146 ? -7.516 -6.617 13.057 1.00 96.75 146 GLY A CA 1
ATOM 1104 C C . GLY A 1 146 ? -8.260 -5.893 14.169 1.00 96.75 146 GLY A C 1
ATOM 1105 O O . GLY A 1 146 ? -7.821 -4.852 14.651 1.00 96.75 146 GLY A O 1
ATOM 1106 N N . ASN A 1 147 ? -9.411 -6.433 14.579 1.00 96.12 147 ASN A N 1
ATOM 1107 C CA . ASN A 1 147 ? -10.231 -5.867 15.659 1.00 96.12 147 ASN A CA 1
ATOM 1108 C C . ASN A 1 147 ? -10.502 -4.350 15.502 1.00 96.12 147 ASN A C 1
ATOM 1110 O O . ASN A 1 147 ? -10.376 -3.576 16.450 1.00 96.12 147 ASN A O 1
ATOM 1114 N N . GLY A 1 148 ? -10.809 -3.903 14.281 1.00 95.62 148 GLY A N 1
ATOM 1115 C CA . GLY A 1 148 ? -11.105 -2.492 14.016 1.00 95.62 148 GLY A CA 1
ATOM 1116 C C . GLY A 1 148 ? -9.888 -1.560 13.982 1.00 95.62 148 GLY A C 1
ATOM 1117 O O . GLY A 1 148 ? -10.079 -0.355 13.883 1.00 95.62 148 GLY A O 1
ATOM 1118 N N . THR A 1 149 ? -8.659 -2.076 14.091 1.00 96.75 149 THR A N 1
ATOM 1119 C CA . THR A 1 149 ? -7.446 -1.262 14.266 1.00 96.75 149 THR A CA 1
ATOM 1120 C C . THR A 1 149 ? -6.338 -1.707 13.315 1.00 96.75 149 THR A C 1
ATOM 1122 O O . THR A 1 149 ? -6.051 -2.897 13.188 1.00 96.75 149 THR A O 1
ATOM 1125 N N . TYR A 1 150 ? -5.685 -0.741 12.673 1.00 97.75 150 TYR A N 1
ATOM 1126 C CA . TYR A 1 150 ? -4.415 -0.939 11.986 1.00 97.75 150 TYR A CA 1
ATOM 1127 C C . TYR A 1 150 ? -3.275 -0.918 12.995 1.00 97.75 150 TYR A C 1
ATOM 1129 O O . TYR A 1 150 ? -3.229 -0.063 13.881 1.00 97.75 150 TYR A O 1
ATOM 1137 N N . VAL A 1 151 ? -2.336 -1.839 12.842 1.00 97.44 151 VAL A N 1
ATOM 1138 C CA . VAL A 1 151 ? -1.111 -1.924 13.629 1.00 97.44 151 VAL A CA 1
ATOM 1139 C C . VAL A 1 151 ? 0.067 -1.870 12.670 1.00 97.44 151 VAL A C 1
ATOM 1141 O O . VAL A 1 151 ? 0.102 -2.603 11.685 1.00 97.44 151 VAL A O 1
ATOM 1144 N N . GLY A 1 152 ? 1.014 -0.987 12.958 1.00 96.44 152 GLY A N 1
ATOM 1145 C CA . GLY A 1 152 ? 2.233 -0.791 12.190 1.00 96.44 152 GLY A CA 1
ATOM 1146 C C . GLY A 1 152 ? 3.442 -0.987 13.088 1.00 96.44 152 GLY A C 1
ATOM 1147 O O . GLY A 1 152 ? 3.406 -0.624 14.264 1.00 96.44 152 GLY A O 1
ATOM 1148 N N . VAL A 1 153 ? 4.514 -1.555 12.550 1.00 95.94 153 VAL A N 1
ATOM 1149 C CA . VAL A 1 153 ? 5.789 -1.719 13.263 1.00 95.94 153 VAL A CA 1
ATOM 1150 C C . VAL A 1 153 ? 6.950 -1.272 12.386 1.00 95.94 153 VAL A C 1
ATOM 1152 O O . VAL A 1 153 ? 6.862 -1.337 11.164 1.00 95.94 153 VAL A O 1
ATOM 1155 N N . GLY A 1 154 ? 8.024 -0.799 13.010 1.00 94.81 154 GLY A N 1
ATOM 1156 C CA . GLY A 1 154 ? 9.179 -0.211 12.326 1.00 94.81 154 GLY A CA 1
ATOM 1157 C C . GLY A 1 154 ? 9.991 0.659 13.281 1.00 94.81 154 GLY A C 1
ATOM 1158 O O . GLY A 1 154 ? 9.483 1.077 14.322 1.00 94.81 154 GLY A O 1
ATOM 1159 N N . GLU A 1 155 ? 11.277 0.868 12.995 1.00 91.94 155 GLU A N 1
ATOM 1160 C CA . GLU A 1 155 ? 12.178 1.699 13.822 1.00 91.94 155 GLU A CA 1
ATOM 1161 C C . GLU A 1 155 ? 12.105 1.410 15.351 1.00 91.94 155 GLU A C 1
ATOM 1163 O O . GLU A 1 155 ? 12.263 2.299 16.191 1.00 91.94 155 GLU A O 1
ATOM 1168 N N . GLY A 1 156 ? 11.838 0.153 15.734 1.00 90.69 156 GLY A N 1
ATOM 1169 C CA . GLY A 1 156 ? 11.729 -0.287 17.132 1.00 90.69 156 GLY A CA 1
ATOM 1170 C C . GLY A 1 156 ? 10.459 0.149 17.880 1.00 90.69 156 GLY A C 1
ATOM 1171 O O . GLY A 1 156 ? 10.421 0.055 19.107 1.00 90.69 156 GLY A O 1
ATOM 1172 N N . ARG A 1 157 ? 9.425 0.631 17.182 1.00 92.12 157 ARG A N 1
ATOM 1173 C CA . ARG A 1 157 ? 8.150 1.074 17.767 1.00 92.12 157 ARG A CA 1
ATOM 1174 C C . ARG A 1 157 ? 6.970 0.268 17.219 1.00 92.12 157 ARG A C 1
ATOM 1176 O O . ARG A 1 157 ? 7.061 -0.380 16.178 1.00 92.12 157 ARG A O 1
ATOM 1183 N N . ILE A 1 158 ? 5.856 0.333 17.948 1.00 94.38 158 ILE A N 1
ATOM 1184 C CA . ILE A 1 158 ? 4.554 -0.198 17.540 1.00 94.38 158 ILE A CA 1
ATOM 1185 C C . ILE A 1 158 ? 3.577 0.974 17.508 1.00 94.38 158 ILE A C 1
ATOM 1187 O O . ILE A 1 158 ? 3.395 1.661 18.518 1.00 94.38 158 ILE A O 1
ATOM 1191 N N . TRP A 1 159 ? 2.941 1.191 16.363 1.00 94.25 159 TRP A N 1
ATOM 1192 C CA . TRP A 1 159 ? 1.888 2.180 16.196 1.00 94.25 159 TRP A CA 1
ATOM 1193 C C . TRP A 1 159 ? 0.538 1.507 16.005 1.00 94.25 159 TRP A C 1
ATOM 1195 O O . TRP A 1 159 ? 0.434 0.454 15.381 1.00 94.25 159 TRP A O 1
ATOM 1205 N N . ASN A 1 160 ? -0.505 2.156 16.502 1.00 95.12 160 ASN A N 1
ATOM 1206 C CA . ASN A 1 160 ? -1.889 1.809 16.231 1.00 95.12 160 ASN A CA 1
ATOM 1207 C C . ASN A 1 160 ? -2.584 2.971 15.518 1.00 95.12 160 ASN A C 1
ATOM 1209 O O . ASN A 1 160 ? -2.280 4.139 15.765 1.00 95.12 160 ASN A O 1
ATOM 1213 N N . SER A 1 161 ? -3.553 2.646 14.673 1.00 95.88 161 SER A N 1
ATOM 1214 C CA . SER A 1 161 ? -4.376 3.623 13.973 1.00 95.88 161 SER A CA 1
ATOM 1215 C C . SER A 1 161 ? -5.784 3.059 13.764 1.00 95.88 161 SER A C 1
ATOM 1217 O O . SER A 1 161 ? -5.921 1.984 13.186 1.00 95.88 161 SER A O 1
ATOM 1219 N N . PRO A 1 162 ? -6.851 3.720 14.240 1.00 94.81 162 PRO A N 1
ATOM 1220 C CA . PRO A 1 162 ? -8.224 3.305 13.933 1.00 94.81 162 PRO A CA 1
ATOM 1221 C C . PRO A 1 162 ? -8.661 3.645 12.498 1.00 94.81 162 PRO A C 1
ATOM 1223 O O . PRO A 1 162 ? -9.587 3.031 11.976 1.00 94.81 162 PRO A O 1
ATOM 1226 N N . ASP A 1 163 ? -8.021 4.635 11.870 1.00 93.56 163 ASP A N 1
ATOM 1227 C CA . ASP A 1 163 ? -8.436 5.239 10.596 1.00 93.56 163 ASP A CA 1
ATOM 1228 C C . ASP A 1 163 ? -7.447 4.995 9.437 1.00 93.56 163 ASP A C 1
ATOM 1230 O O . ASP A 1 163 ? -7.768 5.294 8.291 1.00 93.56 163 ASP A O 1
ATOM 1234 N N . GLY A 1 164 ? -6.262 4.442 9.714 1.00 92.56 164 GLY A N 1
ATOM 1235 C CA . GLY A 1 164 ? -5.192 4.212 8.737 1.00 92.56 164 GLY A CA 1
ATOM 1236 C C . GLY A 1 164 ? -4.390 5.468 8.375 1.00 92.56 164 GLY A C 1
ATOM 1237 O O . GLY A 1 164 ? -3.474 5.389 7.560 1.00 92.56 164 GLY A O 1
ATOM 1238 N N . ILE A 1 165 ? -4.709 6.619 8.973 1.00 91.25 165 ILE A N 1
ATOM 1239 C CA . ILE A 1 165 ? -4.130 7.932 8.645 1.00 91.25 165 ILE A CA 1
ATOM 1240 C C . ILE A 1 165 ? -3.394 8.495 9.861 1.00 91.25 165 ILE A C 1
ATOM 1242 O O . ILE A 1 165 ? -2.255 8.950 9.759 1.00 91.25 165 ILE A O 1
ATOM 1246 N N . THR A 1 166 ? -4.035 8.443 11.026 1.00 91.25 166 THR A N 1
ATOM 1247 C CA . THR A 1 166 ? -3.511 8.968 12.281 1.00 91.25 166 THR A CA 1
ATOM 1248 C C . THR A 1 166 ? -2.893 7.829 13.079 1.00 91.25 166 THR A C 1
ATOM 1250 O O . THR A 1 166 ? -3.597 6.924 13.527 1.00 91.25 166 THR A O 1
ATOM 1253 N N . TRP A 1 167 ? -1.575 7.877 13.273 1.00 93.25 167 TRP A N 1
ATOM 1254 C CA . TRP A 1 167 ? -0.807 6.819 13.931 1.00 93.25 167 TRP A CA 1
ATOM 1255 C C . TRP A 1 167 ? -0.310 7.266 15.303 1.00 93.25 167 TRP A C 1
ATOM 1257 O O . TRP A 1 167 ? 0.364 8.287 15.434 1.00 93.25 167 TRP A O 1
ATOM 1267 N N . THR A 1 168 ? -0.615 6.484 16.336 1.00 90.81 168 THR A N 1
ATOM 1268 C CA . THR A 1 168 ? -0.169 6.731 17.714 1.00 90.81 168 THR A CA 1
ATOM 1269 C C . THR A 1 168 ? 0.733 5.605 18.190 1.00 90.81 168 THR A C 1
ATOM 1271 O O . THR A 1 168 ? 0.428 4.443 17.945 1.00 90.81 168 THR A O 1
ATOM 1274 N N . VAL A 1 169 ? 1.824 5.920 18.892 1.00 86.50 169 VAL A N 1
ATOM 1275 C CA . VAL A 1 169 ? 2.702 4.895 19.480 1.00 86.50 169 VAL A CA 1
ATOM 1276 C C . VAL A 1 169 ? 2.011 4.262 20.688 1.00 86.50 169 VAL A C 1
ATOM 1278 O O . VAL A 1 169 ? 1.710 4.944 21.671 1.00 86.50 169 VAL A O 1
ATOM 1281 N N . GLY A 1 170 ? 1.794 2.950 20.634 1.00 68.38 170 GLY A N 1
ATOM 1282 C CA . GLY A 1 170 ? 1.292 2.176 21.761 1.00 68.38 170 GLY A CA 1
ATOM 1283 C C . GLY A 1 170 ? 2.423 1.867 22.740 1.00 68.38 170 GLY A C 1
ATOM 1284 O O . GLY A 1 170 ? 3.210 0.958 22.501 1.00 68.38 170 GLY A O 1
ATOM 1285 N N . GLY A 1 171 ? 2.499 2.603 23.854 1.00 56.53 171 GLY A N 1
ATOM 1286 C CA . GLY A 1 171 ? 3.320 2.225 25.011 1.00 56.53 171 GLY A CA 1
ATOM 1287 C C . GLY A 1 171 ? 4.521 3.127 25.312 1.00 56.53 171 GLY A C 1
ATOM 1288 O O . GLY A 1 171 ? 5.664 2.785 25.035 1.00 56.53 171 GLY A O 1
ATOM 1289 N N . GLN A 1 172 ? 4.274 4.207 26.053 1.00 44.84 172 GLN A N 1
ATOM 1290 C CA . GLN A 1 172 ? 5.126 4.534 27.199 1.00 44.84 172 GLN A CA 1
ATOM 1291 C C . GLN A 1 172 ? 4.350 4.218 28.478 1.00 44.84 172 GLN A C 1
ATOM 1293 O O . GLN A 1 172 ? 3.760 5.094 29.100 1.00 44.84 172 GLN A O 1
ATOM 1298 N N . SER A 1 173 ? 4.316 2.944 28.852 1.00 42.88 173 SER A N 1
ATOM 1299 C CA . SER A 1 173 ? 3.963 2.524 30.209 1.00 42.88 173 SER A CA 1
ATOM 1300 C C . SER A 1 173 ? 4.431 1.090 30.442 1.00 42.88 173 SER A C 1
ATOM 1302 O O . SER A 1 173 ? 3.642 0.158 30.565 1.00 42.88 173 SER A O 1
ATOM 1304 N N . TRP A 1 174 ? 5.749 0.903 30.542 1.00 41.25 174 TRP A N 1
ATOM 1305 C CA . TRP A 1 174 ? 6.241 -0.228 31.325 1.00 41.25 174 TRP A CA 1
ATOM 1306 C C . TRP A 1 174 ? 5.836 0.036 32.782 1.00 41.25 174 TRP A C 1
ATOM 1308 O O . TRP A 1 174 ? 6.174 1.076 33.344 1.00 41.25 174 TRP A O 1
ATOM 1318 N N . ALA A 1 175 ? 5.000 -0.834 33.340 1.00 41.22 175 ALA A N 1
ATOM 1319 C CA . ALA A 1 175 ? 4.241 -0.586 34.558 1.00 41.22 175 ALA A CA 1
ATOM 1320 C C . ALA A 1 175 ? 5.099 -0.171 35.769 1.00 41.22 175 ALA A C 1
ATOM 1322 O O . ALA A 1 175 ? 6.080 -0.824 36.114 1.00 41.22 175 ALA A O 1
ATOM 1323 N N . GLY A 1 176 ? 4.627 0.866 36.465 1.00 35.59 176 GLY A N 1
ATOM 1324 C CA . GLY A 1 176 ? 4.892 1.102 37.885 1.00 35.59 176 GLY A CA 1
ATOM 1325 C C . GLY A 1 176 ? 3.622 1.152 38.746 1.00 35.59 176 GLY A C 1
ATOM 1326 O O . GLY A 1 176 ? 3.721 1.009 39.958 1.00 35.59 176 GLY A O 1
ATOM 1327 N N . THR A 1 177 ? 2.427 1.299 38.163 1.00 35.06 177 THR A N 1
ATOM 1328 C CA . THR A 1 177 ? 1.137 1.227 38.873 1.00 35.06 177 THR A CA 1
ATOM 1329 C C . THR A 1 177 ? 0.007 0.858 37.899 1.00 35.06 177 THR A C 1
ATOM 1331 O O . THR A 1 177 ? 0.033 1.301 36.748 1.00 35.06 177 THR A O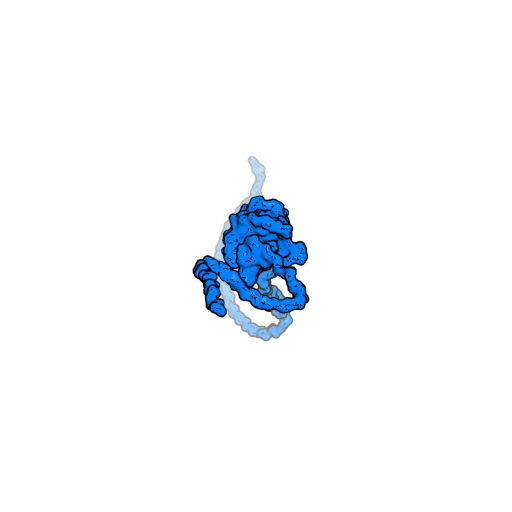 1
ATOM 1334 N N . PRO A 1 178 ? -0.986 0.041 38.308 1.00 39.81 178 PRO A N 1
ATOM 1335 C CA . PRO A 1 178 ? -2.160 -0.236 37.483 1.00 39.81 178 PRO A CA 1
ATOM 1336 C C . PRO A 1 178 ? -2.954 1.056 37.212 1.00 39.81 178 PRO A C 1
ATOM 1338 O O . PRO A 1 178 ? -2.964 1.958 38.056 1.00 39.81 178 PRO A O 1
ATOM 1341 N N . PRO A 1 179 ? -3.626 1.171 36.052 1.00 43.88 179 PRO A N 1
ATOM 1342 C CA . PRO A 1 179 ? -4.330 2.387 35.677 1.00 43.88 179 PRO A CA 1
ATOM 1343 C C . PRO A 1 179 ? -5.524 2.611 36.609 1.00 43.88 179 PRO A C 1
ATOM 1345 O O . PRO A 1 179 ? -6.514 1.884 36.573 1.00 43.88 179 PRO A O 1
ATOM 1348 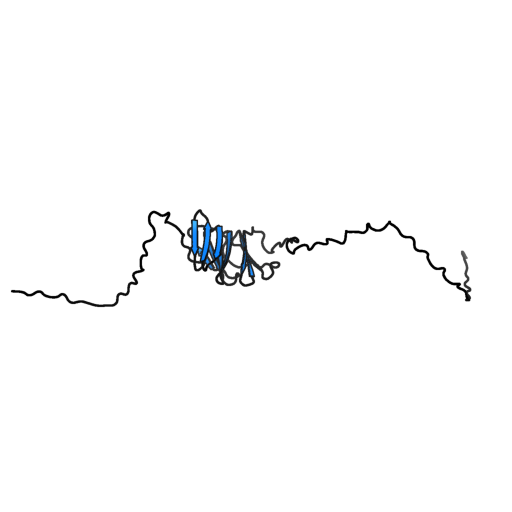N N . VAL A 1 180 ? -5.450 3.655 37.435 1.00 41.78 180 VAL A N 1
ATOM 1349 C CA . VAL A 1 180 ? -6.650 4.257 38.019 1.00 41.78 180 VAL A CA 1
ATOM 1350 C C . VAL A 1 180 ? -7.486 4.804 36.868 1.00 41.78 180 VAL A C 1
ATOM 1352 O O . VAL A 1 180 ? -7.026 5.665 36.117 1.00 41.78 180 VAL A O 1
ATOM 1355 N N . LEU A 1 181 ? -8.706 4.283 36.730 1.00 35.69 181 LEU A N 1
ATOM 1356 C CA . LEU A 1 181 ? -9.734 4.777 35.819 1.00 35.69 181 LEU A CA 1
ATOM 1357 C C . LEU A 1 181 ? -9.872 6.297 35.993 1.00 35.69 181 LEU A C 1
ATOM 1359 O O . LEU A 1 181 ? -10.477 6.766 36.958 1.00 35.69 181 LEU A O 1
ATOM 1363 N N . ARG A 1 182 ? -9.317 7.093 35.072 1.00 42.28 182 ARG A N 1
ATOM 1364 C CA . ARG A 1 182 ? -9.677 8.508 34.984 1.00 42.28 182 ARG A CA 1
ATOM 1365 C C . ARG A 1 182 ? -10.958 8.602 34.176 1.00 42.28 182 ARG A C 1
ATOM 1367 O O . ARG A 1 182 ? -10.948 8.530 32.954 1.00 42.28 182 ARG A O 1
ATOM 1374 N N . MET A 1 183 ? -12.059 8.736 34.906 1.00 31.12 183 MET A N 1
ATOM 1375 C CA . MET A 1 183 ? -13.342 9.169 34.376 1.00 31.12 183 MET A CA 1
ATOM 1376 C C . MET A 1 183 ? -13.127 10.488 33.620 1.00 31.12 183 MET A C 1
ATOM 1378 O O . MET A 1 183 ? -12.694 11.477 34.216 1.00 31.12 183 MET A O 1
ATOM 1382 N N . SER A 1 184 ? -13.355 10.486 32.305 1.00 38.78 184 SER A N 1
ATOM 1383 C CA . SER A 1 184 ? -13.213 11.682 31.475 1.00 38.78 184 SER A CA 1
ATOM 1384 C C . SER A 1 184 ? -14.192 12.750 31.949 1.00 38.78 184 SER A C 1
ATOM 1386 O O . SER A 1 184 ? -15.409 12.592 31.865 1.00 38.78 184 SER A O 1
ATOM 1388 N N . MET A 1 185 ? -13.642 13.845 32.466 1.00 36.62 185 MET A N 1
ATOM 1389 C CA . MET A 1 185 ? -14.382 15.042 32.835 1.00 36.62 185 MET A CA 1
ATOM 1390 C C . MET A 1 185 ? -14.837 15.722 31.539 1.00 36.62 185 MET A C 1
ATOM 1392 O O . MET A 1 185 ? -14.068 16.425 30.886 1.00 36.62 185 MET A O 1
ATOM 1396 N N . VAL A 1 186 ? -16.081 15.465 31.136 1.00 36.72 186 VAL A N 1
ATOM 1397 C CA . VAL A 1 186 ? -16.757 16.231 30.085 1.00 36.72 186 VAL A CA 1
ATOM 1398 C C . VAL A 1 186 ? -16.909 17.660 30.600 1.00 36.72 186 VAL A C 1
ATOM 1400 O O . VAL A 1 186 ? -17.631 17.914 31.563 1.00 36.72 186 VAL A O 1
ATOM 1403 N N . HIS A 1 187 ? -16.196 18.595 29.978 1.00 37.28 187 HIS A N 1
ATOM 1404 C CA . HIS A 1 187 ? -16.340 20.021 30.243 1.00 37.28 187 HIS A CA 1
ATOM 1405 C C . HIS A 1 187 ? -17.646 20.509 29.591 1.00 37.28 187 HIS A C 1
ATOM 1407 O O . HIS A 1 187 ? -17.672 20.901 28.429 1.00 37.28 187 HIS A O 1
ATOM 1413 N N . LEU A 1 188 ? -18.749 20.459 30.337 1.00 36.94 188 LEU A N 1
ATOM 1414 C CA . LEU A 1 188 ? -19.956 21.235 30.053 1.00 36.94 188 LEU A CA 1
ATOM 1415 C C . LEU A 1 188 ? -19.879 22.513 30.890 1.00 36.94 188 LEU A C 1
ATOM 1417 O O . LEU A 1 188 ? -20.267 22.530 32.056 1.00 36.94 188 LEU A O 1
ATOM 1421 N N . LEU A 1 189 ? -19.361 23.593 30.305 1.00 35.91 189 LEU A N 1
ATOM 1422 C CA . LEU A 1 189 ? -19.567 24.927 30.866 1.00 35.91 189 LEU A CA 1
ATOM 1423 C C . LEU A 1 189 ? -20.974 25.383 30.476 1.00 35.91 189 LEU A C 1
ATOM 1425 O O . LEU A 1 189 ? -21.187 25.949 29.408 1.00 35.91 189 LEU A O 1
ATOM 1429 N N . SER A 1 190 ? -21.934 25.121 31.361 1.00 38.53 190 SER A N 1
ATOM 1430 C CA . SER A 1 190 ? -23.222 25.806 31.378 1.00 38.53 190 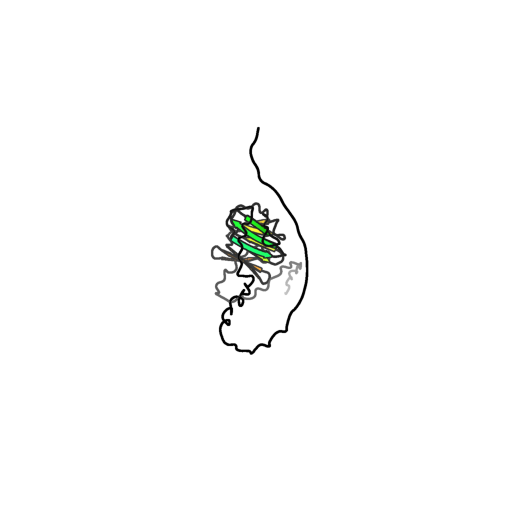SER A CA 1
ATOM 1431 C C . SER A 1 190 ? -23.347 26.584 32.685 1.00 38.53 190 SER A C 1
ATOM 1433 O O . SER A 1 190 ? -23.339 26.017 33.773 1.00 38.53 190 SER A O 1
ATOM 1435 N N . SER A 1 191 ? -23.388 27.904 32.512 1.00 49.31 191 SER A N 1
ATOM 1436 C CA . SER A 1 191 ? -23.822 28.968 33.418 1.00 49.31 191 SER A CA 1
ATOM 1437 C C . SER A 1 191 ? -24.512 28.542 34.721 1.00 49.31 191 SER A C 1
ATOM 1439 O O . SER A 1 191 ? -25.616 28.006 34.688 1.00 49.31 191 SER A O 1
ATOM 1441 N N . GLN A 1 192 ? -23.937 28.948 35.861 1.00 40.06 192 GLN A N 1
ATOM 1442 C CA . GLN A 1 192 ? -24.714 29.439 37.004 1.00 40.06 192 GLN A CA 1
ATOM 1443 C C . GLN A 1 192 ? -23.846 30.310 37.926 1.00 40.06 192 GLN A C 1
ATOM 1445 O O . GLN A 1 192 ? -22.924 29.853 38.595 1.00 40.06 192 GLN A O 1
ATOM 1450 N N . GLN A 1 193 ? -24.158 31.606 37.935 1.00 45.97 193 GLN A N 1
ATOM 1451 C CA . GLN A 1 193 ? -23.714 32.574 38.933 1.00 45.97 193 GLN A CA 1
ATOM 1452 C C . GLN A 1 193 ? -24.418 32.275 40.263 1.00 45.97 193 GLN A C 1
ATOM 1454 O O . GLN A 1 193 ? -25.648 32.297 40.317 1.00 45.97 193 GLN A O 1
ATOM 1459 N N . VAL A 1 194 ? -23.664 32.062 41.345 1.00 43.81 194 VAL A N 1
ATOM 1460 C CA . VAL A 1 194 ? -24.214 32.018 42.709 1.00 43.81 194 VAL A CA 1
ATOM 1461 C C . VAL A 1 194 ? -23.543 33.088 43.569 1.00 43.81 194 VAL A C 1
ATOM 1463 O O . VAL A 1 194 ? -22.465 32.908 44.122 1.00 43.81 194 VAL A O 1
ATOM 1466 N N . LYS A 1 195 ? -24.227 34.237 43.601 1.00 45.50 195 LYS A N 1
ATOM 1467 C CA . LYS A 1 195 ? -24.485 35.139 44.739 1.00 45.50 195 LYS A CA 1
ATOM 1468 C C . LYS A 1 195 ? -23.644 34.898 46.009 1.00 45.50 195 LYS A C 1
ATOM 1470 O O . LYS A 1 195 ? -23.897 33.964 46.767 1.00 45.50 195 LYS A O 1
ATOM 1475 N N . CYS A 1 196 ? -22.740 35.833 46.309 1.00 36.84 196 CYS A N 1
ATOM 1476 C CA . CYS A 1 196 ? -22.126 35.966 47.631 1.00 36.84 196 CYS A CA 1
ATOM 1477 C C . CYS A 1 196 ? -23.191 36.312 48.687 1.00 36.84 196 CYS A C 1
ATOM 1479 O O . CYS A 1 196 ? -23.932 37.283 48.530 1.00 36.84 196 CYS A O 1
ATOM 1481 N N . CYS A 1 197 ? -23.250 35.533 49.769 1.00 40.38 197 CYS A N 1
ATOM 1482 C CA . CYS A 1 197 ? -24.056 35.842 50.949 1.00 40.38 197 CYS A CA 1
ATOM 1483 C C . CYS A 1 197 ? -23.312 36.825 51.865 1.00 40.38 197 CYS A C 1
ATOM 1485 O O . CYS A 1 197 ? -22.193 36.566 52.304 1.00 40.38 197 CYS A O 1
ATOM 1487 N N . SER A 1 198 ? -23.965 37.944 52.166 1.00 56.28 198 SER A N 1
ATOM 1488 C CA . SER A 1 198 ? -23.638 38.881 53.241 1.00 56.28 198 SER A CA 1
ATOM 1489 C C . SER A 1 198 ? -23.877 38.244 54.617 1.00 56.28 198 SER A C 1
ATOM 1491 O O . SER A 1 198 ? -24.936 37.658 54.837 1.00 56.28 198 SER A O 1
ATOM 1493 N N . ARG A 1 199 ? -22.936 38.401 55.558 1.00 45.75 199 ARG A N 1
ATOM 1494 C CA . ARG A 1 199 ? -23.162 38.119 56.989 1.00 45.75 199 ARG A CA 1
ATOM 1495 C C . ARG A 1 199 ? -23.950 39.259 57.642 1.00 45.75 199 ARG A C 1
ATOM 1497 O O . ARG A 1 199 ? -23.614 40.417 57.404 1.00 45.75 199 ARG A O 1
ATOM 1504 N N . PRO A 1 200 ? -24.880 38.926 58.545 1.00 49.03 200 PRO A N 1
ATOM 1505 C CA . PRO A 1 200 ? -25.021 39.701 59.771 1.00 49.03 200 PRO A CA 1
ATOM 1506 C C . PRO A 1 200 ? -25.088 38.781 60.995 1.00 49.03 200 PRO A C 1
ATOM 1508 O O . PRO A 1 200 ? -25.772 37.764 60.957 1.00 49.03 200 PRO A O 1
ATOM 1511 N N . THR A 1 201 ? -24.432 39.176 62.080 1.00 50.62 201 THR A N 1
ATOM 1512 C CA . THR A 1 201 ? -24.982 39.059 63.438 1.00 50.62 201 THR A CA 1
ATOM 1513 C C . THR A 1 201 ? -24.298 40.093 64.323 1.00 50.62 201 THR A C 1
ATOM 1515 O O . THR A 1 201 ? -23.101 40.340 64.166 1.00 50.62 201 THR A O 1
ATOM 1518 N N . GLU A 1 202 ? -25.137 40.690 65.164 1.00 51.53 202 GLU A N 1
ATOM 1519 C CA . GLU A 1 202 ? -24.894 41.676 66.222 1.00 51.53 202 GLU A CA 1
ATOM 1520 C C . GLU A 1 202 ? -23.789 41.293 67.214 1.00 51.53 202 GLU A C 1
ATOM 1522 O O . GLU A 1 202 ? -23.545 40.077 67.406 1.00 51.53 202 GLU A O 1
#

Sequence (202 aa):
MRPGQKRWFEVGNSLKRGDSPAAPRAPATTPMALFVIGLSLAFAALANPLDQWHWRSPLPQGNGLKDVVFGDGLFVTVGEWGTVLTSADGRNWSMARTGETVTLEAITFGNGLFVAAGWKRVLTSADGINWLSYATDASIEALAYGNGTYVGVGEGRIWNSPDGITWTVGGQSWAGTPPVLRMSMVHLLSSQQVKCCSRPTE